Protein AF-A0A7C6M187-F1 (afdb_monomer_lite)

Secondary structure (DSSP, 8-state):
-------------------------EEEEEEE-TTS-EEEEEEEEE--TT--HHHHHHH-TTT--EEEEETTEEEEEEETTEE--GGGTEEEEEEETTEE-SS-GGG----TT-EEEEEEEE--EEEEEEEE-TT--EEEEEEEEE-TTTS-HHHHHHH-TTT--EEEEETTEEEEEEETTEE--GGGTEEEEEEETTEEPSS-GGG----TT-EEEEEEEEPPEEEEEEEE-TT--EEEEEEEEE-TTT--HHHHHHH-TTT--EEEEETTEEEEEEETTEEP-GGGT-EEEEEETTEEPSS-GGG----TT-EEEEEEE-

Sequence (322 aa):
MKKRLMFVLFLLLSLVTFGCSCSTSKFSVEVLKLDGTALVEEKELKLEKDLDLVELLKNDEDIKLGGSDGEYGFYITKAGGYEANAAENEFWQLSVNGKQSDVGISALEVKAKDKITLQVIQWYDNLHVVIKDLAGTKLLDKTIEYLGYKETILDALLNDNEVGLEGSQSEYGYFITGVKGITADAAKNEYWQILVNGEAATTGISSLELAYGDVLSLELSQWQDSFGVVVKDLEGNELLNKTVNYYAYKESVLDALLADSEVELAGSESEYGYYITGVKGIEANGAQNEYWQILVDGEPASVGISQIELTYGQVLTLELVQ

pLDDT: mean 90.22, std 15.33, range [30.7, 98.75]

Structure (mmCIF, N/CA/C/O backbone):
data_AF-A0A7C6M187-F1
#
_entry.id   AF-A0A7C6M187-F1
#
loop_
_atom_site.group_PDB
_atom_site.id
_atom_site.type_symbol
_atom_site.label_atom_id
_atom_site.label_alt_id
_atom_site.label_comp_id
_atom_site.label_asym_id
_atom_site.label_entity_id
_atom_site.label_seq_id
_atom_site.pdbx_PDB_ins_code
_atom_site.Cartn_x
_atom_site.Cartn_y
_atom_site.Cartn_z
_atom_site.occupancy
_atom_site.B_iso_or_equiv
_atom_site.auth_seq_id
_atom_site.auth_comp_id
_atom_site.auth_asym_id
_atom_site.auth_atom_id
_atom_site.pdbx_PDB_model_num
ATOM 1 N N . MET A 1 1 ? 18.791 -14.806 90.023 1.00 39.97 1 MET A N 1
ATOM 2 C CA . MET A 1 1 ? 17.531 -14.329 89.405 1.00 39.97 1 MET A CA 1
ATOM 3 C C . MET A 1 1 ? 16.561 -15.503 89.313 1.00 39.97 1 MET A C 1
ATOM 5 O O . MET A 1 1 ? 17.007 -16.640 89.244 1.00 39.97 1 MET A O 1
ATOM 9 N N . LYS A 1 2 ? 15.275 -15.224 89.535 1.00 32.12 2 LYS A N 1
ATOM 10 C CA . LYS A 1 2 ? 14.282 -16.103 90.174 1.00 32.12 2 LYS A CA 1
ATOM 11 C C . LYS A 1 2 ? 13.824 -17.305 89.332 1.00 32.12 2 LYS A C 1
ATOM 13 O O . LYS A 1 2 ? 13.687 -17.225 88.120 1.00 32.12 2 LYS A O 1
ATOM 18 N N . LYS A 1 3 ? 13.528 -18.387 90.058 1.00 32.53 3 LYS A N 1
ATOM 19 C CA . LYS A 1 3 ? 12.822 -19.611 89.655 1.00 32.53 3 LYS A CA 1
ATOM 20 C C . LYS A 1 3 ? 11.297 -19.446 89.820 1.00 32.53 3 LYS A C 1
ATOM 22 O O . LYS A 1 3 ? 10.879 -18.874 90.819 1.00 32.53 3 LYS A O 1
ATOM 27 N N . ARG A 1 4 ? 10.564 -20.138 88.928 1.00 35.53 4 ARG A N 1
ATOM 28 C CA . ARG A 1 4 ? 9.222 -20.772 89.052 1.00 35.53 4 ARG A CA 1
ATOM 29 C C . ARG A 1 4 ? 7.968 -19.895 89.210 1.00 35.53 4 ARG A C 1
ATOM 31 O O . ARG A 1 4 ? 7.862 -19.179 90.191 1.00 35.53 4 ARG A O 1
ATOM 38 N N . LEU A 1 5 ? 6.988 -20.129 88.322 1.00 30.70 5 LEU A N 1
ATOM 39 C CA . LEU A 1 5 ? 5.543 -20.404 88.558 1.00 30.70 5 LEU A CA 1
ATOM 40 C C . LEU A 1 5 ? 4.848 -20.357 87.177 1.00 30.70 5 LEU A C 1
ATOM 42 O O . LEU A 1 5 ? 4.940 -19.345 86.502 1.00 30.70 5 LEU A O 1
ATOM 46 N N . MET A 1 6 ? 4.368 -21.451 86.577 1.00 35.34 6 MET A N 1
ATOM 47 C CA . MET A 1 6 ? 3.067 -22.102 86.810 1.00 35.34 6 MET A CA 1
ATOM 48 C C . MET A 1 6 ? 1.903 -21.111 87.000 1.00 35.34 6 MET A C 1
ATOM 50 O O . MET A 1 6 ? 1.716 -20.601 88.098 1.00 35.34 6 MET A O 1
ATOM 54 N N . PHE A 1 7 ? 1.109 -20.903 85.945 1.00 32.56 7 PHE A N 1
ATOM 55 C CA . PHE A 1 7 ? -0.260 -20.367 85.982 1.00 32.56 7 PHE A CA 1
ATOM 56 C C . PHE A 1 7 ? -0.996 -20.968 84.771 1.00 32.56 7 PHE A C 1
ATOM 58 O O . PHE A 1 7 ? -0.602 -20.738 83.635 1.00 32.56 7 PHE A O 1
ATOM 65 N N . VAL A 1 8 ? -1.766 -22.041 84.959 1.00 34.25 8 VAL A N 1
ATOM 66 C CA . VAL A 1 8 ? -3.192 -22.051 85.336 1.00 34.25 8 VAL A CA 1
ATOM 67 C C . VAL A 1 8 ? -4.064 -21.391 84.267 1.00 34.25 8 VAL A C 1
ATOM 69 O O . VAL A 1 8 ? -4.208 -20.176 84.187 1.00 34.25 8 VAL A O 1
ATOM 72 N N . LEU A 1 9 ? -4.641 -22.290 83.473 1.00 36.75 9 LEU A N 1
ATOM 73 C CA . LEU A 1 9 ? -5.873 -22.188 82.711 1.00 36.75 9 LEU A CA 1
ATOM 74 C C . LEU A 1 9 ? -6.927 -21.332 83.440 1.00 36.75 9 LEU A C 1
ATOM 76 O O . LEU A 1 9 ? -7.411 -21.724 84.500 1.00 36.75 9 LEU A O 1
ATOM 80 N N . PHE A 1 10 ? -7.332 -20.214 82.837 1.00 37.59 10 PHE A N 1
ATOM 81 C CA . PHE A 1 10 ? -8.654 -19.638 83.068 1.00 37.59 10 PHE A CA 1
ATOM 82 C C . PHE A 1 10 ? -9.374 -19.558 81.727 1.00 37.59 10 PHE A C 1
ATOM 84 O O . PHE A 1 10 ? -9.132 -18.688 80.894 1.00 37.59 10 PHE A O 1
ATOM 91 N N . LEU A 1 11 ? -10.224 -20.561 81.537 1.00 34.78 11 LEU A N 1
ATOM 92 C CA . LEU A 1 11 ? -11.261 -20.638 80.529 1.00 34.78 11 LEU A CA 1
ATOM 93 C C . LEU A 1 11 ? -12.209 -19.445 80.744 1.00 34.78 11 LEU A C 1
ATOM 95 O O . LEU A 1 11 ? -13.091 -19.490 81.599 1.00 34.78 11 LEU A O 1
ATOM 99 N N . LEU A 1 12 ? -12.003 -18.358 80.004 1.00 37.34 12 LEU A N 1
ATOM 100 C CA . LEU A 1 12 ? -13.003 -17.305 79.874 1.00 37.34 12 LEU A CA 1
ATOM 101 C C . LEU A 1 12 ? -14.020 -17.808 78.852 1.00 37.34 12 LEU A C 1
ATOM 103 O O . LEU A 1 12 ? -13.806 -17.768 77.644 1.00 37.34 12 LEU A O 1
ATOM 107 N N . LEU A 1 13 ? -15.097 -18.373 79.392 1.00 39.91 13 LEU A N 1
ATOM 108 C CA . LEU A 1 13 ? -16.315 -18.762 78.700 1.00 39.91 13 LEU A CA 1
ATOM 109 C C . LEU A 1 13 ? -16.967 -17.494 78.126 1.00 39.91 13 LEU A C 1
ATOM 111 O O . LEU A 1 13 ? -17.920 -16.961 78.690 1.00 39.91 13 LEU A O 1
ATOM 115 N N . SER A 1 14 ? -16.429 -16.966 77.027 1.00 40.75 14 SER A N 1
ATOM 116 C CA . SER A 1 14 ? -17.185 -16.043 76.189 1.00 40.75 14 SER A CA 1
ATOM 117 C C . SER A 1 14 ? -18.253 -16.881 75.511 1.00 40.75 14 SER A C 1
ATOM 119 O O . SER A 1 14 ? -17.929 -17.750 74.699 1.00 40.75 14 SER A O 1
ATOM 121 N N . LEU A 1 15 ? -19.504 -16.665 75.919 1.00 39.41 15 LEU A N 1
ATOM 122 C CA . LEU A 1 15 ? -20.686 -17.183 75.250 1.00 39.41 15 LEU A CA 1
ATOM 123 C C . LEU A 1 15 ? -20.452 -17.158 73.739 1.00 39.41 15 LEU A C 1
ATOM 125 O O . LEU A 1 15 ? -20.349 -16.092 73.134 1.00 39.41 15 LEU A O 1
ATOM 129 N N . VAL A 1 16 ? -20.375 -18.348 73.151 1.00 39.38 16 VAL A N 1
ATOM 130 C CA . VAL A 1 16 ? -20.583 -18.536 71.725 1.00 39.38 16 VAL A CA 1
ATOM 131 C C . VAL A 1 16 ? -22.045 -18.186 71.496 1.00 39.38 16 VAL A C 1
ATOM 133 O O . VAL A 1 16 ? -22.930 -19.036 71.570 1.00 39.38 16 VAL A O 1
ATOM 136 N N . THR A 1 17 ? -22.326 -16.907 71.264 1.00 40.16 17 THR A N 1
ATOM 137 C CA . THR A 1 17 ? -23.467 -16.580 70.433 1.00 40.16 17 THR A CA 1
ATOM 138 C C . THR A 1 17 ? -23.086 -17.108 69.058 1.00 40.16 17 THR A C 1
ATOM 140 O O . THR A 1 17 ? -22.280 -16.526 68.337 1.00 40.16 17 THR A O 1
ATOM 143 N N . PHE A 1 18 ? -23.639 -18.269 68.708 1.00 41.19 18 PHE A N 1
ATOM 144 C CA . PHE A 1 18 ? -23.854 -18.657 67.320 1.00 41.19 18 PHE A CA 1
ATOM 145 C C . PHE A 1 18 ? -24.800 -17.615 66.700 1.00 41.19 18 PHE A C 1
ATOM 147 O O . PHE A 1 18 ? -25.956 -17.887 66.395 1.00 41.19 18 PHE A O 1
ATOM 154 N N . GLY A 1 19 ? -24.330 -16.377 66.553 1.00 38.88 19 GLY A N 1
ATOM 155 C CA . GLY A 1 19 ? -24.789 -15.542 65.471 1.00 38.88 19 GLY A CA 1
ATOM 156 C C . GLY A 1 19 ? -24.245 -16.225 64.236 1.00 38.88 19 GLY A C 1
ATOM 157 O O . GLY A 1 19 ? -23.028 -16.325 64.083 1.00 38.88 19 GLY A O 1
ATOM 158 N N . CYS A 1 20 ? -25.127 -16.756 63.391 1.00 39.19 20 CYS A N 1
ATOM 159 C CA . CYS A 1 20 ? -24.772 -16.970 62.000 1.00 39.19 20 CYS A CA 1
ATOM 160 C C . CYS A 1 20 ? -24.196 -15.643 61.506 1.00 39.19 20 CYS A C 1
ATOM 162 O O . CYS A 1 20 ? -24.935 -14.719 61.177 1.00 39.19 20 CYS A O 1
ATOM 164 N N . SER A 1 21 ? -22.870 -15.536 61.485 1.00 39.41 21 SER A N 1
ATOM 165 C CA . SER A 1 21 ? -22.185 -14.663 60.555 1.00 39.41 21 SER A CA 1
ATOM 166 C C . SER A 1 21 ? -22.491 -15.268 59.193 1.00 39.41 21 SER A C 1
ATOM 168 O O . SER A 1 21 ? -21.724 -16.063 58.653 1.00 39.41 21 SER A O 1
ATOM 170 N N . CYS A 1 22 ? -23.685 -14.975 58.677 1.00 44.72 22 CYS A N 1
ATOM 171 C CA . CYS A 1 22 ? -23.895 -14.951 57.247 1.00 44.72 22 CYS A CA 1
ATOM 172 C C . CYS A 1 22 ? -22.896 -13.909 56.759 1.00 44.72 22 CYS A C 1
ATOM 174 O O . CYS A 1 22 ? -23.189 -12.715 56.766 1.00 44.72 22 CYS A O 1
ATOM 176 N N . SER A 1 23 ? -21.683 -14.342 56.413 1.00 56.88 23 SER A N 1
ATOM 177 C CA . SER A 1 23 ? -20.832 -13.545 55.553 1.00 56.88 23 SER A CA 1
ATOM 178 C C . SER A 1 23 ? -21.658 -13.342 54.291 1.00 56.88 23 SER A C 1
ATOM 180 O O . SER A 1 23 ? -21.834 -14.278 53.510 1.00 56.88 23 SER A O 1
ATOM 182 N N . THR A 1 24 ? -22.272 -12.172 54.149 1.00 66.00 24 THR A N 1
ATOM 183 C CA . THR A 1 24 ? -22.946 -11.803 52.911 1.00 66.00 24 THR A CA 1
ATOM 184 C C . THR A 1 24 ? -21.876 -11.861 51.840 1.00 66.00 24 THR A C 1
ATOM 186 O O . THR A 1 24 ? -20.906 -11.103 51.919 1.00 66.00 24 THR A O 1
ATOM 189 N N . SER A 1 25 ? -21.997 -12.810 50.913 1.00 91.38 25 SER A N 1
ATOM 190 C CA . SER A 1 25 ? -21.127 -12.872 49.747 1.00 91.38 25 SER A CA 1
ATOM 191 C C . SER A 1 25 ? -21.139 -11.510 49.060 1.00 91.38 25 SER A C 1
ATOM 193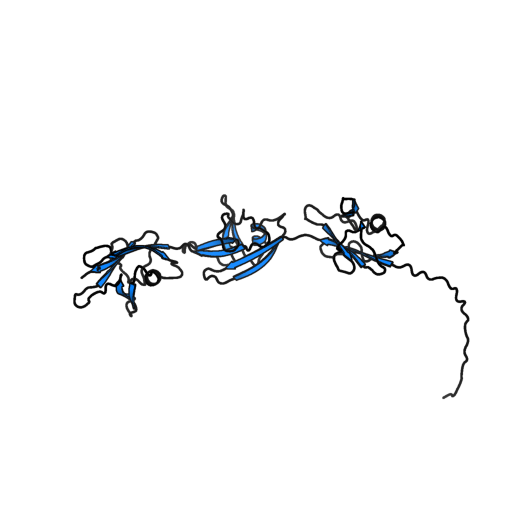 O O . SER A 1 25 ? -22.165 -10.831 49.029 1.00 91.38 25 SER A O 1
ATOM 195 N N . LYS A 1 26 ? -19.989 -11.088 48.551 1.00 96.50 26 LYS A N 1
ATOM 196 C CA . LYS A 1 26 ? -19.818 -9.809 47.866 1.00 96.50 26 LYS A CA 1
ATOM 197 C C . LYS A 1 26 ? -19.145 -10.032 46.526 1.00 96.50 26 LYS A C 1
ATOM 199 O O . LYS A 1 26 ? -18.488 -11.057 46.348 1.00 96.50 26 LYS A O 1
ATOM 204 N N . PHE A 1 27 ? -19.281 -9.063 45.643 1.00 98.12 27 PHE A N 1
ATOM 205 C CA . PHE A 1 27 ? -18.516 -8.905 44.408 1.00 98.12 27 PHE A CA 1
ATOM 206 C C . PHE A 1 27 ? -18.095 -7.432 44.307 1.00 98.12 27 PHE A C 1
ATOM 208 O O . PHE A 1 27 ? -18.568 -6.615 45.104 1.00 98.12 27 PHE A O 1
ATOM 215 N N . SER A 1 28 ? -17.206 -7.080 43.386 1.00 98.50 28 SER A N 1
ATOM 216 C CA . SER A 1 28 ? -16.817 -5.687 43.164 1.00 98.50 28 SER A CA 1
ATOM 217 C C . SER A 1 28 ? -17.114 -5.234 41.744 1.00 98.50 28 SER A C 1
ATOM 219 O O . SER A 1 28 ? -17.160 -6.042 40.816 1.00 98.50 28 SER A O 1
ATOM 221 N N . VAL A 1 29 ? -17.356 -3.934 41.591 1.00 98.75 29 VAL A N 1
ATOM 222 C CA . VAL A 1 29 ? -17.556 -3.283 40.296 1.00 98.75 29 VAL A CA 1
ATOM 223 C C . VAL A 1 29 ? -16.671 -2.052 40.216 1.00 98.75 29 VAL A C 1
ATOM 225 O O . VAL A 1 29 ? -16.622 -1.270 41.162 1.00 98.75 29 VAL A O 1
ATOM 228 N N . GLU A 1 30 ? -16.003 -1.861 39.088 1.00 98.69 30 GLU A N 1
ATOM 229 C CA . GLU A 1 30 ? -15.329 -0.609 38.743 1.00 98.69 30 GLU A CA 1
ATOM 230 C C . GLU A 1 30 ? -15.808 -0.116 37.374 1.00 98.69 30 GLU A C 1
ATOM 232 O O . GLU A 1 30 ? -16.246 -0.901 36.524 1.00 98.69 30 GLU A O 1
ATOM 237 N N . VAL A 1 31 ? -15.720 1.196 37.167 1.00 98.75 31 VAL A N 1
ATOM 238 C CA . VAL A 1 31 ? -16.085 1.840 35.902 1.00 98.75 31 VAL A CA 1
ATOM 239 C C . VAL A 1 31 ? -14.905 2.671 35.427 1.00 98.75 31 VAL A C 1
ATOM 241 O O . VAL A 1 31 ? -14.456 3.557 36.152 1.00 98.75 31 VAL A O 1
ATOM 244 N N . LEU A 1 32 ? -14.421 2.409 34.217 1.00 98.38 32 LEU A N 1
ATOM 245 C CA . LEU A 1 32 ? -13.210 3.007 33.661 1.00 98.38 32 LEU A CA 1
ATOM 246 C C . LEU A 1 32 ? -13.507 3.768 32.361 1.00 98.38 32 LEU A C 1
ATOM 248 O O . LEU A 1 32 ? -14.354 3.370 31.558 1.00 98.38 32 LEU A O 1
ATOM 252 N N . LYS A 1 33 ? -12.773 4.859 32.138 1.00 96.62 33 LYS A N 1
ATOM 253 C CA . LYS A 1 33 ? -12.693 5.539 30.839 1.00 96.62 33 LYS A CA 1
ATOM 254 C C . LYS A 1 33 ? -11.848 4.739 29.843 1.00 96.62 33 LYS A C 1
ATOM 256 O O . LYS A 1 33 ? -11.190 3.765 30.204 1.00 96.62 33 LYS A O 1
ATOM 261 N N . LEU A 1 34 ? -11.811 5.233 28.606 1.00 92.62 34 LEU A N 1
ATOM 262 C CA . LEU A 1 34 ? -10.976 4.714 27.524 1.00 92.62 34 LEU A CA 1
ATOM 263 C C . LEU A 1 34 ? -9.496 4.595 27.908 1.00 92.62 34 LEU A C 1
ATOM 265 O O . LEU A 1 34 ? -8.878 3.565 27.667 1.00 92.62 34 LEU A O 1
ATOM 269 N N . ASP A 1 35 ? -8.951 5.608 28.582 1.00 90.75 35 ASP A N 1
ATOM 270 C CA . ASP A 1 35 ? -7.557 5.645 29.044 1.00 90.75 35 ASP A CA 1
ATOM 271 C C . ASP A 1 35 ? -7.289 4.825 30.325 1.00 90.75 35 ASP A C 1
ATOM 273 O O . ASP A 1 35 ? -6.179 4.845 30.855 1.00 90.75 35 ASP A O 1
ATOM 277 N N . GLY A 1 36 ? -8.298 4.116 30.843 1.00 93.25 36 GLY A N 1
ATOM 278 C CA . GLY A 1 36 ? -8.217 3.333 32.077 1.00 93.25 36 GLY A CA 1
ATOM 279 C C . GLY A 1 36 ? -8.402 4.146 33.361 1.00 93.25 36 GLY A C 1
ATOM 280 O O . GLY A 1 36 ? -8.369 3.573 34.450 1.00 93.25 36 GLY A O 1
ATOM 281 N N . THR A 1 37 ? -8.630 5.460 33.277 1.00 96.31 37 THR A N 1
ATOM 282 C CA . THR A 1 37 ? -8.932 6.284 34.455 1.00 96.31 37 THR A CA 1
ATOM 283 C C . THR A 1 37 ? -10.264 5.861 35.074 1.00 96.31 37 THR A C 1
ATOM 285 O O . THR A 1 37 ? -11.276 5.775 34.374 1.00 96.31 37 THR A O 1
ATOM 288 N N . ALA A 1 38 ? -10.298 5.658 36.393 1.00 97.75 38 ALA A N 1
ATOM 289 C CA . ALA A 1 38 ? -11.523 5.308 37.102 1.00 97.75 38 ALA A CA 1
ATOM 290 C C . ALA A 1 38 ? -12.534 6.471 37.114 1.00 97.75 38 ALA A C 1
ATOM 292 O O . ALA A 1 38 ? -12.238 7.590 37.534 1.00 97.75 38 ALA A O 1
ATOM 293 N N . LEU A 1 39 ? -13.753 6.186 36.656 1.00 97.69 39 LEU A N 1
ATOM 294 C CA . LEU A 1 39 ? -14.959 6.987 36.889 1.00 97.69 39 LEU A CA 1
ATOM 295 C C . LEU A 1 39 ? -15.616 6.599 38.214 1.00 97.69 39 LEU A C 1
ATOM 297 O O . LEU A 1 39 ? -16.129 7.452 38.933 1.00 97.69 39 LEU A O 1
ATOM 301 N N . VAL A 1 40 ? -15.578 5.302 38.521 1.00 98.38 40 VAL A N 1
ATOM 302 C CA . VAL A 1 40 ? -15.968 4.725 39.805 1.00 98.38 40 VAL A CA 1
ATOM 303 C C . VAL A 1 40 ? -14.853 3.769 40.203 1.00 98.38 40 VAL A C 1
ATOM 305 O O . VAL A 1 40 ? -14.618 2.776 39.513 1.00 98.38 40 VAL A O 1
ATOM 308 N N . GLU A 1 41 ? -14.154 4.104 41.287 1.00 97.88 41 GLU A N 1
ATOM 309 C CA . GLU A 1 41 ? -13.172 3.220 41.923 1.00 97.88 41 GLU A CA 1
ATOM 310 C C . GLU A 1 41 ? -13.825 1.893 42.327 1.00 97.88 41 GLU A C 1
ATOM 312 O O . GLU A 1 41 ? -15.041 1.825 42.518 1.00 97.88 41 GLU A O 1
ATOM 317 N N . GLU A 1 42 ? -13.021 0.842 42.493 1.00 97.50 42 GLU A N 1
ATOM 318 C CA . GLU A 1 42 ? -13.526 -0.492 42.818 1.00 97.50 42 GLU A CA 1
ATOM 319 C C . GLU A 1 42 ? -14.450 -0.478 44.052 1.00 97.50 42 GLU A C 1
ATOM 321 O O . GLU A 1 42 ? -14.030 -0.246 45.191 1.00 97.50 42 GLU A O 1
ATOM 326 N N . LYS A 1 43 ? -15.735 -0.747 43.809 1.00 97.44 43 LYS A N 1
ATOM 327 C CA . LYS A 1 43 ? -16.813 -0.672 44.792 1.00 97.44 43 LYS A CA 1
ATOM 328 C C . LYS A 1 43 ? -17.338 -2.064 45.103 1.00 97.44 43 LYS A C 1
ATOM 330 O O . LYS A 1 43 ? -17.819 -2.767 44.219 1.00 97.44 43 LYS A O 1
ATOM 335 N N . GLU A 1 44 ? -17.283 -2.462 46.373 1.00 97.75 44 GLU A N 1
ATOM 336 C CA . GLU A 1 44 ? -17.879 -3.722 46.827 1.00 97.75 44 GLU A CA 1
ATOM 337 C C . GLU A 1 44 ? -19.408 -3.625 46.915 1.00 97.75 44 GLU A C 1
ATOM 339 O O . GLU A 1 44 ? -19.954 -2.780 47.630 1.00 97.75 44 GLU A O 1
ATOM 344 N N . LEU A 1 45 ? -20.096 -4.572 46.281 1.00 96.62 45 LEU A N 1
ATOM 345 C CA . LEU A 1 45 ? -21.546 -4.730 46.311 1.00 96.62 45 LEU A CA 1
ATOM 346 C C . LEU A 1 45 ? -21.931 -6.074 46.940 1.00 96.62 45 LEU A C 1
ATOM 348 O O . LEU A 1 45 ? -21.170 -7.047 46.940 1.00 96.62 45 LEU A O 1
ATOM 352 N N . LYS A 1 46 ? -23.130 -6.129 47.526 1.00 95.00 46 LYS A N 1
ATOM 353 C CA . LYS A 1 46 ? -23.660 -7.358 48.126 1.00 95.00 46 LYS A CA 1
ATOM 354 C C . LYS A 1 46 ? -24.172 -8.289 47.033 1.00 95.00 46 LYS A C 1
ATOM 356 O O . LYS A 1 46 ? -24.914 -7.863 46.157 1.00 95.00 46 LYS A O 1
ATOM 361 N N . LEU A 1 47 ? -23.821 -9.566 47.135 1.00 94.88 47 LEU A N 1
ATOM 362 C CA . LEU A 1 47 ? -24.383 -10.622 46.306 1.00 94.88 47 LEU A CA 1
ATOM 363 C C . LEU A 1 47 ? -25.628 -11.185 46.992 1.00 94.88 47 LEU A C 1
ATOM 365 O O . LEU A 1 47 ? -25.529 -11.879 48.010 1.00 94.88 47 LEU A O 1
ATOM 369 N N . GLU A 1 48 ? -26.791 -10.875 46.434 1.00 91.62 48 GLU A N 1
ATOM 370 C CA . GLU A 1 48 ? -28.075 -11.398 46.892 1.00 91.62 48 GLU A CA 1
ATOM 371 C C . GLU A 1 48 ? -28.498 -12.622 46.076 1.00 91.62 48 GLU A C 1
ATOM 373 O O . GLU A 1 48 ? -27.988 -12.887 44.985 1.00 91.62 48 GLU A O 1
ATOM 378 N N . LYS A 1 49 ? -29.415 -13.411 46.637 1.00 87.31 49 LYS A N 1
ATOM 379 C CA . LYS A 1 49 ? -30.039 -14.504 45.895 1.00 87.31 49 LYS A CA 1
ATOM 380 C C . LYS A 1 49 ? -30.965 -13.894 44.838 1.00 87.31 49 LYS A C 1
ATOM 382 O O . LYS A 1 49 ? -31.713 -12.985 45.173 1.00 87.31 49 LYS A O 1
ATOM 387 N N . ASP A 1 50 ? -30.929 -14.429 43.617 1.00 89.19 50 ASP A N 1
ATOM 388 C CA . ASP A 1 50 ? -31.750 -13.967 42.487 1.00 89.19 50 ASP A CA 1
ATOM 389 C C . ASP A 1 50 ? -31.449 -12.498 42.093 1.00 89.19 50 ASP A C 1
ATOM 391 O O . ASP A 1 50 ? -32.350 -11.730 41.772 1.00 89.19 50 ASP A O 1
ATOM 395 N N . LEU A 1 51 ? -30.164 -12.110 42.153 1.00 94.69 51 LEU A N 1
ATOM 396 C CA . LEU A 1 51 ? -29.666 -10.764 41.846 1.00 94.69 51 LEU A CA 1
ATOM 397 C C . LEU A 1 51 ? -30.059 -10.299 40.431 1.00 94.69 51 LEU A C 1
ATOM 399 O O . LEU A 1 51 ? -29.613 -10.882 39.444 1.00 94.69 51 LEU A O 1
ATOM 403 N N . ASP A 1 52 ? -30.771 -9.174 40.347 1.00 96.00 52 ASP A N 1
ATOM 404 C CA . ASP A 1 52 ? -30.859 -8.368 39.127 1.00 96.00 52 ASP A CA 1
ATOM 405 C C . ASP A 1 52 ? -29.700 -7.362 39.106 1.00 96.00 52 ASP A C 1
ATOM 407 O O . ASP A 1 52 ? -29.734 -6.305 39.746 1.00 96.00 52 ASP A O 1
ATOM 411 N N . LEU A 1 53 ? -28.627 -7.722 38.397 1.00 97.62 53 LEU A N 1
ATOM 412 C CA . LEU A 1 53 ? -27.432 -6.889 38.315 1.00 97.62 53 LEU A CA 1
ATOM 413 C C . LEU A 1 53 ? -27.724 -5.546 37.632 1.00 97.62 53 LEU A C 1
ATOM 415 O O . LEU A 1 53 ? -27.190 -4.520 38.045 1.00 97.62 53 LEU A O 1
ATOM 419 N N . VAL A 1 54 ? -28.567 -5.527 36.600 1.00 97.94 54 VAL A N 1
ATOM 420 C CA . VAL A 1 54 ? -28.848 -4.303 35.842 1.00 97.94 54 VAL A CA 1
ATOM 421 C C . VAL A 1 54 ? -29.630 -3.322 36.702 1.00 97.94 54 VAL A C 1
ATOM 423 O O . VAL A 1 54 ? -29.271 -2.145 36.756 1.00 97.94 54 VAL A O 1
ATOM 426 N N . GLU A 1 55 ? -30.667 -3.786 37.398 1.00 97.81 55 GLU A N 1
ATOM 427 C CA . GLU A 1 55 ? -31.438 -2.948 38.317 1.00 97.81 55 GLU A CA 1
ATOM 428 C C . GLU A 1 55 ? -30.574 -2.442 39.479 1.00 97.81 55 GLU A C 1
ATOM 430 O O . GLU A 1 55 ? -30.630 -1.254 39.814 1.00 97.81 55 GLU A O 1
ATOM 435 N N . LEU A 1 56 ? -29.717 -3.299 40.047 1.00 98.00 56 LEU A N 1
ATOM 436 C CA . LEU A 1 56 ? -28.781 -2.898 41.098 1.00 98.00 56 LEU A CA 1
ATOM 437 C C . LEU A 1 56 ? -27.863 -1.760 40.628 1.00 98.00 56 LEU A C 1
ATOM 439 O O . LEU A 1 56 ? -27.746 -0.744 41.310 1.00 98.00 56 LEU A O 1
ATOM 443 N N . LEU A 1 57 ? -27.231 -1.903 39.459 1.00 98.31 57 LEU A N 1
ATOM 444 C CA . LEU A 1 57 ? -26.273 -0.917 38.947 1.00 98.31 57 LEU A CA 1
ATOM 445 C C . LEU A 1 57 ? -26.939 0.358 38.410 1.00 98.31 57 LEU A C 1
ATOM 447 O O . LEU A 1 57 ? -26.327 1.426 38.463 1.00 98.31 57 LEU A O 1
ATOM 451 N N . LYS A 1 58 ? -28.187 0.282 37.927 1.00 98.25 58 LYS A N 1
ATOM 452 C CA . LYS A 1 58 ? -29.006 1.464 37.588 1.00 98.25 58 LYS A CA 1
ATOM 453 C C . LYS A 1 58 ? -29.259 2.336 38.819 1.00 98.25 58 LYS A C 1
ATOM 455 O O . LYS A 1 58 ? -29.210 3.561 38.723 1.00 98.25 58 LYS A O 1
ATOM 460 N N . ASN A 1 59 ? -29.531 1.698 39.958 1.00 97.75 59 ASN A N 1
ATOM 461 C CA . ASN A 1 59 ? -29.906 2.365 41.204 1.00 97.75 59 ASN A CA 1
ATOM 462 C C . ASN A 1 59 ? -28.711 2.737 42.098 1.00 97.75 59 ASN A C 1
ATOM 464 O O . ASN A 1 59 ? -28.884 3.495 43.053 1.00 97.75 59 ASN A O 1
ATOM 468 N N . ASP A 1 60 ? -27.512 2.227 41.813 1.00 98.12 60 ASP A N 1
ATOM 469 C CA . ASP A 1 60 ? -26.305 2.584 42.553 1.00 98.12 60 ASP A CA 1
ATOM 470 C C . ASP A 1 60 ? -25.931 4.065 42.346 1.00 98.12 60 ASP A C 1
ATOM 472 O O . ASP A 1 60 ? -25.877 4.560 41.217 1.00 98.12 60 ASP A O 1
ATOM 476 N N . GLU A 1 61 ? -25.662 4.783 43.443 1.00 96.44 61 GLU A N 1
ATOM 477 C CA . GLU A 1 61 ? -25.462 6.240 43.428 1.00 96.44 61 GLU A CA 1
ATOM 478 C C . GLU A 1 61 ? -24.240 6.701 42.620 1.00 96.44 61 GLU A C 1
ATOM 480 O O . GLU A 1 61 ? -24.270 7.811 42.071 1.00 96.44 61 GLU A O 1
ATOM 485 N N . ASP A 1 62 ? -23.204 5.865 42.522 1.00 97.19 62 ASP A N 1
ATOM 486 C CA . ASP A 1 62 ? -21.957 6.188 41.824 1.00 97.19 62 ASP A CA 1
ATOM 487 C C . ASP A 1 62 ? -21.977 5.635 40.396 1.00 97.19 62 ASP A C 1
ATOM 489 O O . ASP A 1 62 ? -21.630 6.338 39.447 1.00 97.19 62 ASP A O 1
ATOM 493 N N . ILE A 1 63 ? -22.432 4.388 40.227 1.00 98.19 63 ILE A N 1
ATOM 494 C CA . ILE A 1 63 ? -22.394 3.692 38.935 1.00 98.19 63 ILE A CA 1
ATOM 495 C C . ILE A 1 63 ? -23.473 4.219 37.990 1.00 98.19 63 ILE A C 1
ATOM 497 O O . ILE A 1 63 ? -23.162 4.456 36.823 1.00 98.19 63 ILE A O 1
ATOM 501 N N . LYS A 1 64 ? -24.709 4.441 38.467 1.00 97.19 64 LYS A N 1
ATOM 502 C CA . LYS A 1 64 ? -25.831 4.997 37.682 1.00 97.19 64 LYS A CA 1
ATOM 503 C C . LYS A 1 64 ? -25.878 4.473 36.242 1.00 97.19 64 LYS A C 1
ATOM 505 O O . LYS A 1 64 ? -25.792 5.248 35.282 1.00 97.19 64 LYS A O 1
ATOM 510 N N . LEU A 1 65 ? -25.956 3.152 36.102 1.00 98.12 65 LEU A N 1
ATOM 511 C CA . LEU A 1 65 ? -25.948 2.489 34.802 1.00 98.12 65 LEU A CA 1
ATOM 512 C C . LEU A 1 65 ? -27.101 3.012 33.928 1.00 98.12 65 LEU A C 1
ATOM 514 O O . LEU A 1 65 ? -28.252 3.060 34.359 1.00 98.12 65 LEU A O 1
ATOM 518 N N . GLY A 1 66 ? -26.797 3.400 32.696 1.00 98.06 66 GLY A N 1
ATOM 519 C CA . GLY A 1 66 ? -27.749 3.877 31.698 1.00 98.06 66 GLY A CA 1
ATOM 520 C C . GLY A 1 66 ? -27.628 3.089 30.399 1.00 98.06 66 GLY A C 1
ATOM 521 O O . GLY A 1 66 ? -26.577 2.528 30.088 1.00 98.06 66 GLY A O 1
ATOM 522 N N . GLY A 1 67 ? -28.731 3.014 29.661 1.00 96.75 67 GLY A N 1
ATOM 523 C CA . GLY A 1 67 ? -28.853 2.142 28.501 1.00 96.75 67 GLY A CA 1
ATOM 524 C C . GLY A 1 67 ? -30.302 1.789 28.196 1.00 96.75 67 GLY A C 1
ATOM 525 O O . GLY A 1 67 ? -31.228 2.359 28.781 1.00 96.75 67 GLY A O 1
ATOM 526 N N . SER A 1 68 ? -30.495 0.827 27.303 1.00 96.31 68 SER A N 1
ATOM 527 C CA . SER A 1 68 ? -31.819 0.377 26.869 1.00 96.31 68 SER A CA 1
ATOM 528 C C . SER A 1 68 ? -31.860 -1.130 26.661 1.00 96.31 68 SER A C 1
ATOM 530 O O . SER A 1 68 ? -30.876 -1.728 26.229 1.00 96.31 68 SER A O 1
ATOM 532 N N . ASP A 1 69 ? -33.016 -1.732 26.925 1.00 95.81 69 ASP A N 1
ATOM 533 C CA . ASP A 1 69 ? -33.273 -3.137 26.612 1.00 95.81 69 ASP A CA 1
ATOM 534 C C . ASP A 1 69 ? -33.453 -3.338 25.100 1.00 95.81 69 ASP A C 1
ATOM 536 O O . ASP A 1 69 ? -34.106 -2.537 24.425 1.00 95.81 69 ASP A O 1
ATOM 540 N N . GLY A 1 70 ? -32.881 -4.419 24.573 1.00 91.69 70 GLY A N 1
ATOM 541 C CA . GLY A 1 70 ? -33.031 -4.863 23.189 1.00 91.69 70 GLY A CA 1
ATOM 542 C C . GLY A 1 70 ? -33.191 -6.381 23.090 1.00 91.69 70 GLY A C 1
ATOM 543 O O . GLY A 1 70 ? -33.286 -7.078 24.098 1.00 91.69 70 GLY A O 1
ATOM 544 N N . GLU A 1 71 ? -33.194 -6.910 21.863 1.00 92.19 71 GLU A N 1
ATOM 545 C CA . GLU A 1 71 ? -33.367 -8.351 21.594 1.00 92.19 71 GLU A CA 1
ATOM 546 C C . GLU A 1 71 ? -32.294 -9.227 22.269 1.00 92.19 71 GLU A C 1
ATOM 548 O O . GLU A 1 71 ? -32.561 -10.368 22.638 1.00 92.19 71 GLU A O 1
ATOM 553 N N . TYR A 1 72 ? -31.104 -8.666 22.503 1.00 89.38 72 TYR A N 1
ATOM 554 C CA . TYR A 1 72 ? -29.960 -9.349 23.114 1.00 89.38 72 TYR A CA 1
ATOM 555 C C . TYR A 1 72 ? -29.736 -8.988 24.596 1.00 89.38 72 TYR A C 1
ATOM 557 O O . TYR A 1 72 ? -28.688 -9.307 25.158 1.00 89.38 72 TYR A O 1
ATOM 565 N N . GLY A 1 73 ? -30.705 -8.329 25.243 1.00 94.12 73 GLY A N 1
ATOM 566 C CA . GLY A 1 73 ? -30.608 -7.852 26.628 1.00 94.12 73 GLY A CA 1
ATOM 567 C C . GLY A 1 73 ? -30.300 -6.356 26.738 1.00 94.12 73 GLY A C 1
ATOM 568 O O . GLY A 1 73 ? -30.495 -5.596 25.789 1.00 94.12 73 GLY A O 1
ATOM 569 N N . PHE A 1 74 ? -29.856 -5.915 27.917 1.00 97.69 74 PHE A N 1
ATOM 570 C CA . PHE A 1 74 ? -29.587 -4.507 28.210 1.00 97.69 74 PHE A CA 1
ATOM 571 C C . PHE A 1 74 ? -28.274 -4.041 27.570 1.00 97.69 74 PHE A C 1
ATOM 573 O O . PHE A 1 74 ? -27.192 -4.521 27.920 1.00 97.69 74 PHE A O 1
ATOM 580 N N . TYR A 1 75 ? -28.368 -3.074 26.659 1.00 96.62 75 TYR A N 1
ATOM 581 C CA . TYR A 1 75 ? -27.226 -2.413 26.032 1.00 96.62 75 TYR A CA 1
ATOM 582 C C . TYR A 1 75 ? -26.811 -1.186 26.848 1.00 96.62 75 TYR A C 1
ATOM 584 O O . TYR A 1 75 ? -27.609 -0.266 27.038 1.00 96.62 75 TYR A O 1
ATOM 592 N N . ILE A 1 76 ? -25.568 -1.172 27.333 1.00 97.94 76 ILE A N 1
ATOM 593 C CA . ILE A 1 76 ? -25.034 -0.104 28.184 1.00 97.94 76 ILE A CA 1
ATOM 594 C C . ILE A 1 76 ? -24.612 1.080 27.309 1.00 97.94 76 ILE A C 1
ATOM 596 O O . ILE A 1 76 ? -23.760 0.938 26.436 1.00 97.94 76 ILE A O 1
ATOM 600 N N . THR A 1 77 ? -25.153 2.265 27.584 1.00 97.38 77 THR A N 1
ATOM 601 C CA . THR A 1 77 ? -24.724 3.526 26.949 1.00 97.38 77 THR A CA 1
ATOM 602 C C . THR A 1 77 ? -24.017 4.457 27.926 1.00 97.38 77 THR A C 1
ATOM 604 O O . THR A 1 77 ? -23.260 5.336 27.512 1.00 97.38 77 THR A O 1
ATOM 607 N N . LYS A 1 78 ? -24.217 4.264 29.234 1.00 98.12 78 LYS A N 1
ATOM 608 C CA . LYS A 1 78 ? -23.714 5.163 30.272 1.00 98.12 78 LYS A CA 1
ATOM 609 C C . LYS A 1 78 ? -23.373 4.420 31.560 1.00 98.12 78 LYS A C 1
ATOM 611 O O . LYS A 1 78 ? -24.125 3.552 31.988 1.00 98.12 78 LYS A O 1
ATOM 616 N N . ALA A 1 79 ? -22.281 4.807 32.206 1.00 98.25 79 ALA A N 1
ATOM 617 C CA . ALA A 1 79 ? -21.907 4.363 33.548 1.00 98.25 79 ALA A CA 1
ATOM 618 C C . ALA A 1 79 ? -20.964 5.392 34.189 1.00 98.25 79 ALA A C 1
ATOM 620 O O . ALA A 1 79 ? -20.251 6.114 33.492 1.00 98.25 79 ALA A O 1
ATOM 621 N N . GLY A 1 80 ? -20.972 5.508 35.517 1.00 97.50 80 GLY A N 1
ATOM 622 C CA . GLY A 1 80 ? -20.084 6.413 36.258 1.00 97.50 80 GLY A CA 1
ATOM 623 C C . GLY A 1 80 ? -20.225 7.885 35.856 1.00 97.50 80 GLY A C 1
ATOM 624 O O . GLY A 1 80 ? -19.257 8.639 35.881 1.00 97.50 80 GLY A O 1
ATOM 625 N N . GLY A 1 81 ? -21.411 8.291 35.389 1.00 96.62 81 GLY A N 1
ATOM 626 C CA . GLY A 1 81 ? -21.666 9.640 34.872 1.00 96.62 81 GLY A CA 1
ATOM 627 C C . GLY A 1 81 ? -21.157 9.917 33.450 1.00 96.62 81 GLY A C 1
ATOM 628 O O . GLY A 1 81 ? -21.442 10.998 32.935 1.00 96.62 81 GLY A O 1
ATOM 629 N N . TYR A 1 82 ? -20.485 8.967 32.797 1.00 97.81 82 TYR A N 1
ATOM 630 C CA . TYR A 1 82 ? -19.981 9.095 31.429 1.00 97.81 82 TYR A CA 1
ATOM 631 C C . TYR A 1 82 ? -20.892 8.388 30.424 1.00 97.81 82 TYR A C 1
ATOM 633 O O . TYR A 1 82 ? -21.320 7.263 30.664 1.00 97.81 82 TYR A O 1
ATOM 641 N N . GLU A 1 83 ? -21.184 9.041 29.304 1.00 97.50 83 GLU A N 1
ATOM 642 C CA . GLU A 1 83 ? -21.991 8.501 28.209 1.00 97.50 83 GLU A CA 1
ATOM 643 C C . GLU A 1 83 ? -21.078 8.237 27.013 1.00 97.50 83 GLU A C 1
ATOM 645 O O . GLU A 1 83 ? -20.348 9.138 26.604 1.00 97.50 83 GLU A O 1
ATOM 650 N N . ALA A 1 84 ? -21.087 7.003 26.505 1.00 94.88 84 ALA A N 1
ATOM 651 C CA . ALA A 1 84 ? -20.225 6.601 25.399 1.00 94.88 84 ALA A CA 1
ATOM 652 C C . ALA A 1 84 ? -20.605 7.370 24.129 1.00 94.88 84 ALA A C 1
ATOM 654 O O . ALA A 1 84 ? -21.782 7.437 23.755 1.00 94.88 84 ALA A O 1
ATOM 655 N N . ASN A 1 85 ? -19.614 7.958 23.466 1.00 91.25 85 ASN A N 1
ATOM 656 C CA . ASN A 1 85 ? -19.833 8.733 22.261 1.00 91.25 85 ASN A CA 1
ATOM 657 C C . ASN A 1 85 ? -19.889 7.828 21.024 1.00 91.25 85 ASN A C 1
ATOM 659 O O . ASN A 1 85 ? -18.867 7.441 20.459 1.00 91.25 85 ASN A O 1
ATOM 663 N N . ALA A 1 86 ? -21.105 7.555 20.550 1.00 85.50 86 ALA A N 1
ATOM 664 C CA . ALA A 1 86 ? -21.319 6.776 19.333 1.00 85.50 86 ALA A CA 1
ATOM 665 C C . ALA A 1 86 ? -20.659 7.399 18.086 1.00 85.50 86 ALA A C 1
ATOM 667 O O . ALA A 1 86 ? -20.254 6.667 17.190 1.00 85.50 86 ALA A O 1
ATOM 668 N N . ALA A 1 87 ? -20.511 8.729 18.024 1.00 81.31 87 ALA A N 1
ATOM 669 C CA . ALA A 1 87 ? -19.826 9.394 16.912 1.00 81.31 87 ALA A CA 1
ATOM 670 C C . ALA A 1 87 ? -18.299 9.215 16.951 1.00 81.31 87 ALA A C 1
ATOM 672 O O . ALA A 1 87 ? -17.643 9.477 15.952 1.00 81.31 87 ALA A O 1
ATOM 673 N N . GLU A 1 88 ? -17.745 8.765 18.080 1.00 82.19 88 GLU A N 1
ATOM 674 C CA . GLU A 1 88 ? -16.328 8.419 18.248 1.00 82.19 88 GLU A CA 1
ATOM 675 C C . GLU A 1 88 ? -16.136 6.894 18.404 1.00 82.19 88 GLU A C 1
ATOM 677 O O . GLU A 1 88 ? -15.099 6.445 18.893 1.00 82.19 88 GLU A O 1
ATOM 682 N N . ASN A 1 89 ? -17.137 6.086 18.012 1.00 85.31 89 ASN A N 1
ATOM 683 C CA . ASN A 1 89 ? -17.147 4.621 18.138 1.00 85.31 89 ASN A CA 1
ATOM 684 C C . ASN A 1 89 ? -16.759 4.106 19.529 1.00 85.31 89 ASN A C 1
ATOM 686 O O . ASN A 1 89 ? -16.135 3.055 19.677 1.00 85.31 89 ASN A O 1
ATOM 690 N N . GLU A 1 90 ? -17.155 4.843 20.559 1.00 91.94 90 GLU A N 1
ATOM 691 C CA . GLU A 1 90 ? -17.009 4.401 21.932 1.00 91.94 90 GLU A CA 1
ATOM 692 C C . GLU A 1 90 ? -18.148 3.461 22.322 1.00 91.94 90 GLU A C 1
ATOM 694 O O . GLU A 1 90 ? -19.324 3.703 22.037 1.00 91.94 90 GLU A O 1
ATOM 699 N N . PHE A 1 91 ? -17.798 2.401 23.036 1.00 93.69 91 PHE A N 1
ATOM 700 C CA . PHE A 1 91 ? -18.744 1.427 23.563 1.00 93.69 91 PHE A CA 1
ATOM 701 C C . PHE A 1 91 ? -18.265 0.910 24.912 1.00 93.69 91 PHE A C 1
ATOM 703 O O . PHE A 1 91 ? -17.078 0.923 25.227 1.00 93.69 91 PHE A O 1
ATOM 710 N N . TRP A 1 92 ? -19.208 0.452 25.727 1.00 97.06 92 TRP A N 1
ATOM 711 C CA . TRP A 1 92 ? -18.900 -0.135 27.023 1.00 97.06 92 TRP A CA 1
ATOM 712 C C . TRP A 1 92 ? -18.580 -1.621 26.871 1.00 97.06 92 TRP A C 1
ATOM 714 O O . TRP A 1 92 ? -19.443 -2.418 26.504 1.00 97.06 92 TRP A O 1
ATOM 724 N N . GLN A 1 93 ? -17.351 -2.006 27.203 1.00 97.25 93 GLN A N 1
ATOM 725 C CA . GLN A 1 93 ? -16.956 -3.395 27.389 1.00 97.25 93 GLN A CA 1
ATOM 726 C C . GLN A 1 93 ? -17.261 -3.846 28.812 1.00 97.25 93 GLN A C 1
ATOM 728 O O . GLN A 1 93 ? -16.906 -3.182 29.787 1.00 97.25 93 GLN A O 1
ATOM 733 N N . LEU A 1 94 ? -17.881 -5.019 28.912 1.00 98.19 94 LEU A N 1
ATOM 734 C CA . LEU A 1 94 ? -18.063 -5.751 30.155 1.00 98.19 94 LEU A CA 1
ATOM 735 C C . LEU A 1 94 ? -16.977 -6.822 30.276 1.00 98.19 94 LEU A C 1
ATOM 737 O O . LEU A 1 94 ? -16.859 -7.691 29.408 1.00 98.19 94 LEU A O 1
ATOM 741 N N . SER A 1 95 ? -16.253 -6.805 31.389 1.00 98.25 95 SER A N 1
ATOM 742 C CA . SER A 1 95 ? -15.272 -7.829 31.744 1.00 98.25 95 SER A CA 1
ATOM 743 C C . SER A 1 95 ? -15.526 -8.366 33.150 1.00 98.25 95 SER A C 1
ATOM 745 O O . SER A 1 95 ? -15.950 -7.630 34.038 1.00 98.25 95 SER A O 1
ATOM 747 N N . VAL A 1 96 ? -15.233 -9.647 33.369 1.00 98.50 96 VAL A N 1
ATOM 748 C CA . VAL A 1 96 ? -15.262 -10.296 34.684 1.00 98.50 96 VAL A CA 1
ATOM 749 C C . VAL A 1 96 ? -13.899 -10.905 34.976 1.00 98.50 96 VAL A C 1
ATOM 751 O O . VAL A 1 96 ? -13.365 -11.689 34.191 1.00 98.50 96 VAL A O 1
ATOM 754 N N . ASN A 1 97 ? -13.318 -10.540 36.117 1.00 97.75 97 ASN A N 1
ATOM 755 C CA . ASN A 1 97 ? -11.998 -10.980 36.567 1.00 97.75 97 ASN A CA 1
ATOM 756 C C . ASN A 1 97 ? -10.904 -10.749 35.502 1.00 97.75 97 ASN A C 1
ATOM 758 O O . ASN A 1 97 ? -10.047 -11.606 35.278 1.00 97.75 97 ASN A O 1
ATOM 762 N N . GLY A 1 98 ? -10.967 -9.596 34.822 1.00 95.38 98 GLY A N 1
ATOM 763 C CA . GLY A 1 98 ? -10.015 -9.187 33.782 1.00 95.38 98 GLY A CA 1
ATOM 764 C C . GLY A 1 98 ? -10.198 -9.863 32.420 1.00 95.38 98 GLY A C 1
ATOM 765 O O . GLY A 1 98 ? -9.340 -9.710 31.556 1.00 95.38 98 GLY A O 1
ATOM 766 N N . LYS A 1 99 ? -11.279 -10.623 32.212 1.00 96.69 99 LYS A N 1
ATOM 767 C CA . LYS A 1 99 ? -11.607 -11.244 30.922 1.00 96.69 99 LYS A CA 1
ATOM 768 C C . LYS A 1 99 ? -12.905 -10.675 30.379 1.00 96.69 99 LYS A C 1
ATOM 770 O O . LYS A 1 99 ? -13.865 -10.566 31.136 1.00 96.69 99 LYS A O 1
ATOM 775 N N . GLN A 1 100 ? -12.944 -10.371 29.084 1.00 96.31 100 GLN A N 1
ATOM 776 C CA . GLN A 1 100 ? -14.173 -9.948 28.417 1.00 96.31 100 GLN A CA 1
ATOM 777 C C . GLN A 1 100 ? -15.281 -10.990 28.625 1.00 96.31 100 GLN A C 1
ATOM 779 O O . GLN A 1 100 ? -15.033 -12.194 28.556 1.00 96.31 100 GLN A O 1
ATOM 784 N N . SER A 1 101 ? -16.490 -10.514 28.915 1.00 96.38 101 SER A N 1
ATOM 785 C CA . SER A 1 101 ? -17.666 -11.362 29.093 1.00 96.38 101 SER A CA 1
ATOM 786 C C . SER A 1 101 ? -18.205 -11.846 27.746 1.00 96.38 101 SER A C 1
ATOM 788 O O . SER A 1 101 ? -18.380 -11.049 26.826 1.00 96.38 101 SER A O 1
ATOM 790 N N . ASP A 1 102 ? -18.540 -13.136 27.661 1.00 94.75 102 ASP A N 1
ATOM 791 C CA . ASP A 1 102 ? -19.209 -13.740 26.496 1.00 94.75 102 ASP A CA 1
ATOM 792 C C . ASP A 1 102 ? -20.714 -13.412 26.438 1.00 94.75 102 ASP A C 1
ATOM 794 O O . ASP A 1 102 ? -21.386 -13.681 25.443 1.00 94.75 102 ASP A O 1
ATOM 798 N N . VAL A 1 103 ? -21.265 -12.852 27.520 1.00 96.12 103 VAL A N 1
ATOM 799 C CA . VAL A 1 103 ? -22.680 -12.484 27.647 1.00 96.12 103 VAL A CA 1
ATOM 800 C C . VAL A 1 103 ? -22.840 -11.018 28.036 1.00 96.12 103 VAL A C 1
ATOM 802 O O . VAL A 1 103 ? -21.976 -10.438 28.698 1.00 96.12 103 VAL A O 1
ATOM 805 N N . GLY A 1 104 ? -23.969 -10.422 27.649 1.00 95.81 104 GLY A N 1
ATOM 806 C CA . GLY A 1 104 ? -24.348 -9.079 28.084 1.00 95.81 104 GLY A CA 1
ATOM 807 C C . GLY A 1 104 ? -24.650 -9.015 29.583 1.00 95.81 104 GLY A C 1
ATOM 808 O O . GLY A 1 104 ? -24.916 -10.030 30.230 1.00 95.81 104 GLY A O 1
ATOM 809 N N . ILE A 1 105 ? -24.662 -7.801 30.136 1.00 97.50 105 ILE A N 1
ATOM 810 C CA . ILE A 1 105 ? -24.788 -7.574 31.584 1.00 97.50 105 ILE A CA 1
ATOM 811 C C . ILE A 1 105 ? -26.082 -8.137 32.194 1.00 97.50 105 ILE A C 1
ATOM 813 O O . ILE A 1 105 ? -26.074 -8.564 33.344 1.00 97.50 105 ILE A O 1
ATOM 817 N N . SER A 1 106 ? -27.172 -8.210 31.422 1.00 96.44 106 SER A N 1
ATOM 818 C CA . SER A 1 106 ? -28.447 -8.808 31.856 1.00 96.44 106 SER A CA 1
ATOM 819 C C . SER A 1 106 ? -28.390 -10.318 32.069 1.00 96.44 106 SER A C 1
ATOM 821 O O . SER A 1 106 ? -29.194 -10.854 32.821 1.00 96.44 106 SER A O 1
ATOM 823 N N . ALA A 1 107 ? -27.489 -11.011 31.373 1.00 96.38 107 ALA A N 1
ATOM 824 C CA . ALA A 1 107 ? -27.352 -12.465 31.431 1.00 96.38 107 ALA A CA 1
ATOM 825 C C . ALA A 1 107 ? -26.142 -12.898 32.273 1.00 96.38 107 ALA A C 1
ATOM 827 O O . ALA A 1 107 ? -25.820 -14.085 32.332 1.00 96.38 107 ALA A O 1
ATOM 828 N N . LEU A 1 108 ? -25.449 -11.945 32.903 1.00 96.88 108 LEU A N 1
ATOM 829 C CA . LEU A 1 108 ? -24.242 -12.223 33.659 1.00 96.88 108 LEU A CA 1
ATOM 830 C C . LEU A 1 108 ? -24.571 -12.872 35.010 1.00 96.88 108 LEU A C 1
ATOM 832 O O . LEU A 1 108 ? -25.152 -12.249 35.896 1.00 96.88 108 LEU A O 1
ATOM 836 N N . GLU A 1 109 ? -24.126 -14.113 35.199 1.00 95.75 109 GLU A N 1
ATOM 837 C CA . GLU A 1 109 ? -24.190 -14.793 36.494 1.00 95.75 109 GLU A CA 1
ATOM 838 C C . GLU A 1 109 ? -23.029 -14.361 37.400 1.00 95.75 109 GLU A C 1
ATOM 840 O O . GLU A 1 109 ? -21.903 -14.849 37.273 1.00 95.75 109 GLU A O 1
ATOM 845 N N . VAL A 1 110 ? -23.310 -13.464 38.347 1.00 96.81 110 VAL A N 1
ATOM 846 C CA . VAL A 1 110 ? -22.307 -12.942 39.287 1.00 96.81 110 VAL A CA 1
ATOM 847 C C . VAL A 1 110 ? -22.028 -13.932 40.416 1.00 96.81 110 VAL A C 1
ATOM 849 O O . VAL A 1 110 ? -22.940 -14.416 41.093 1.00 96.81 110 VAL A O 1
ATOM 852 N N . LYS A 1 111 ? -20.748 -14.199 40.674 1.00 95.69 111 LYS A N 1
ATOM 853 C CA . LYS A 1 111 ? -20.278 -15.052 41.770 1.00 95.69 111 LYS A CA 1
ATOM 854 C C . LYS A 1 111 ? -19.595 -14.229 42.850 1.00 95.69 111 LYS A C 1
ATOM 856 O O . LYS A 1 111 ? -19.144 -13.102 42.661 1.00 95.69 111 LYS A O 1
ATOM 861 N N . ALA A 1 112 ? -19.508 -14.824 44.036 1.00 96.19 112 ALA A N 1
ATOM 862 C CA . ALA A 1 112 ? -18.793 -14.208 45.140 1.00 96.19 112 ALA A CA 1
ATOM 863 C C . ALA A 1 112 ? -17.322 -13.993 44.755 1.00 96.19 112 ALA A C 1
ATOM 865 O O . ALA A 1 112 ? -16.658 -14.936 44.322 1.00 96.19 112 ALA A O 1
ATOM 866 N N . LYS A 1 113 ? -16.816 -12.786 45.016 1.00 96.00 113 LYS A N 1
ATOM 867 C CA . LYS A 1 113 ? -15.472 -12.290 44.687 1.00 96.00 113 LYS A CA 1
ATOM 868 C C . LYS A 1 113 ? -15.214 -12.040 43.203 1.00 96.00 113 LYS A C 1
ATOM 870 O O . LYS A 1 113 ? -14.063 -11.788 42.859 1.00 96.00 113 LYS A O 1
ATOM 875 N N . ASP A 1 114 ? -16.235 -12.090 42.350 1.00 98.25 114 ASP A N 1
ATOM 876 C CA . ASP A 1 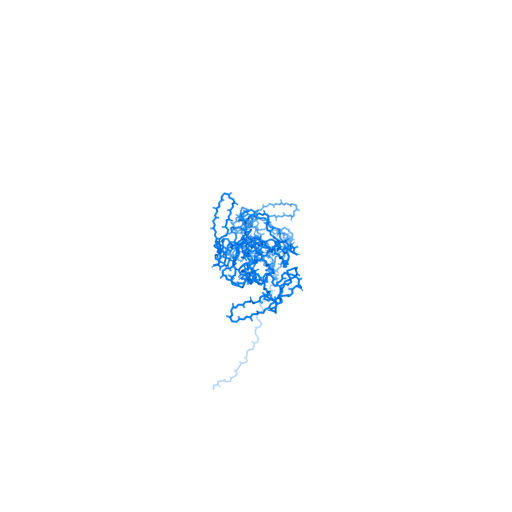114 ? -16.071 -11.579 40.995 1.00 98.25 114 ASP A CA 1
ATOM 877 C C . ASP A 1 114 ? -15.758 -10.085 41.043 1.00 98.25 114 ASP A C 1
ATOM 879 O O . ASP A 1 114 ? -16.356 -9.335 41.819 1.00 98.25 114 ASP A O 1
ATOM 883 N N . LYS A 1 115 ? -14.821 -9.670 40.197 1.00 98.44 115 LYS A N 1
ATOM 884 C CA . LYS A 1 115 ? -14.572 -8.275 39.867 1.00 98.44 115 LYS A CA 1
ATOM 885 C C . LYS A 1 115 ? -15.156 -7.997 38.491 1.00 98.44 115 LYS A C 1
ATOM 887 O O . LYS A 1 115 ? -14.695 -8.566 37.504 1.00 98.44 115 LYS A O 1
ATOM 892 N N . ILE A 1 116 ? -16.165 -7.144 38.434 1.00 98.69 116 ILE A N 1
ATOM 893 C CA . ILE A 1 116 ? -16.792 -6.690 37.197 1.00 98.69 116 ILE A CA 1
ATOM 894 C C . ILE A 1 116 ? -16.162 -5.353 36.807 1.00 98.69 116 ILE A C 1
ATOM 896 O O . ILE A 1 116 ? -16.119 -4.424 37.609 1.00 98.69 116 ILE A O 1
ATOM 900 N N . THR A 1 117 ? -15.712 -5.240 35.567 1.00 98.75 117 THR A N 1
ATOM 901 C CA . THR A 1 117 ? -15.167 -3.999 35.014 1.00 98.75 117 THR A CA 1
ATOM 902 C C . THR A 1 117 ? -16.050 -3.562 33.854 1.00 98.75 117 THR A C 1
ATOM 904 O O . THR A 1 117 ? -16.272 -4.334 32.918 1.00 98.75 117 THR A O 1
ATOM 907 N N . LEU A 1 118 ? -16.558 -2.330 33.924 1.00 98.56 118 LEU A N 1
ATOM 908 C CA . LEU A 1 118 ? -17.193 -1.637 32.804 1.00 98.56 118 LEU A CA 1
ATOM 909 C C . LEU A 1 118 ? -16.204 -0.604 32.274 1.00 98.56 118 LEU A C 1
ATOM 911 O O . LEU A 1 118 ? -15.892 0.351 32.979 1.00 98.56 118 LEU A O 1
ATOM 915 N N . GLN A 1 119 ? -15.703 -0.777 31.057 1.00 98.25 119 GLN A N 1
ATOM 916 C CA . GLN A 1 119 ? -14.713 0.134 30.483 1.00 98.25 119 GLN A CA 1
ATOM 917 C C . GLN A 1 119 ? -15.163 0.642 29.119 1.00 98.25 119 GLN A C 1
ATOM 919 O O . GLN A 1 119 ? -15.612 -0.139 28.286 1.00 98.25 119 GLN A O 1
ATOM 924 N N . VAL A 1 120 ? -15.030 1.945 28.885 1.00 97.06 120 VAL A N 1
ATOM 925 C CA . VAL A 1 120 ? -15.184 2.509 27.538 1.00 97.06 120 VAL A CA 1
ATOM 926 C C . VAL A 1 120 ? -14.034 2.011 26.670 1.00 97.06 120 VAL A C 1
ATOM 928 O O . VAL A 1 120 ? -12.882 2.121 27.073 1.00 97.06 120 VAL A O 1
ATOM 931 N N . ILE A 1 121 ? -14.325 1.486 25.488 1.00 92.94 121 ILE A N 1
ATOM 932 C CA . ILE A 1 121 ? -13.325 1.099 24.491 1.00 92.94 121 ILE A CA 1
ATOM 933 C C . ILE A 1 121 ? -13.726 1.608 23.101 1.00 92.94 121 ILE A C 1
ATOM 935 O O . ILE A 1 121 ? -14.857 2.050 22.907 1.00 92.94 121 ILE A O 1
ATOM 939 N N . GLN A 1 122 ? -12.785 1.571 22.155 1.00 90.25 122 GLN A N 1
ATOM 940 C CA . GLN A 1 122 ? -12.966 1.942 20.747 1.00 90.25 122 GLN A CA 1
ATOM 941 C C . GLN A 1 122 ? -12.507 0.795 19.838 1.00 90.25 122 GLN A C 1
ATOM 943 O O . GLN A 1 122 ? -11.599 0.045 20.199 1.00 90.25 122 GLN A O 1
ATOM 948 N N . TRP A 1 123 ? -13.155 0.642 18.680 1.00 81.12 123 TRP A N 1
ATOM 949 C CA . TRP A 1 123 ? -12.705 -0.282 17.637 1.00 81.12 123 TRP A CA 1
ATOM 950 C C . TRP A 1 123 ? -11.793 0.477 16.682 1.00 81.12 123 TRP A C 1
ATOM 952 O O . TRP A 1 123 ? -12.149 1.560 16.217 1.00 81.12 123 TRP A O 1
ATOM 962 N N . TYR A 1 124 ? -10.649 -0.127 16.383 1.00 83.00 124 TYR A N 1
ATOM 963 C CA . TYR A 1 124 ? -9.726 0.333 15.356 1.00 83.00 124 TYR A CA 1
ATOM 964 C C . TYR A 1 124 ? -9.766 -0.636 14.180 1.00 83.00 124 TYR A C 1
ATOM 966 O O . TYR A 1 124 ? -9.863 -1.854 14.366 1.00 83.00 124 TYR A O 1
ATOM 974 N N . ASP A 1 125 ? -9.666 -0.082 12.980 1.00 87.12 125 ASP A N 1
ATOM 975 C CA . ASP A 1 125 ? -9.351 -0.834 11.779 1.00 87.12 125 ASP A CA 1
ATOM 976 C C . ASP A 1 125 ? -7.836 -1.020 11.675 1.00 87.12 125 ASP A C 1
ATOM 978 O O . ASP A 1 125 ? -7.048 -0.292 12.280 1.00 87.12 125 ASP A O 1
ATOM 982 N N . ASN A 1 126 ? -7.429 -2.027 10.906 1.00 91.94 126 ASN A N 1
ATOM 983 C CA . ASN A 1 126 ? -6.029 -2.370 10.704 1.00 91.94 126 ASN A CA 1
ATOM 984 C C . ASN A 1 126 ? -5.660 -2.187 9.236 1.00 91.94 126 ASN A C 1
ATOM 986 O O . ASN A 1 126 ? -6.231 -2.844 8.367 1.00 91.94 126 ASN A O 1
ATOM 990 N N . LEU A 1 127 ? -4.665 -1.346 8.978 1.00 95.69 127 LEU A N 1
ATOM 991 C CA . LEU A 1 127 ? -4.073 -1.140 7.663 1.00 95.69 127 LEU A CA 1
ATOM 992 C C . LEU A 1 127 ? -2.684 -1.781 7.630 1.00 95.69 127 LEU A C 1
ATOM 994 O O . LEU A 1 127 ? -1.761 -1.301 8.288 1.00 95.69 127 LEU A O 1
ATOM 998 N N . HIS A 1 128 ? -2.506 -2.864 6.871 1.00 98.25 128 HIS A N 1
ATOM 999 C CA . HIS A 1 128 ? -1.177 -3.443 6.650 1.00 98.25 128 HIS A CA 1
ATOM 1000 C C . HIS A 1 128 ? -0.464 -2.679 5.532 1.00 98.25 128 HIS A C 1
ATOM 1002 O O . HIS A 1 128 ? -0.909 -2.696 4.387 1.00 98.25 128 HIS A O 1
ATOM 1008 N N . VAL A 1 129 ? 0.644 -2.015 5.870 1.00 98.50 129 VAL A N 1
ATOM 1009 C CA . VAL A 1 129 ? 1.457 -1.219 4.947 1.00 98.50 129 VAL A CA 1
ATOM 1010 C C . VAL A 1 129 ? 2.836 -1.836 4.760 1.00 98.50 129 VAL A C 1
ATOM 1012 O O . VAL A 1 129 ? 3.561 -2.099 5.726 1.00 98.50 129 VAL A O 1
ATOM 1015 N N . VAL A 1 130 ? 3.229 -1.989 3.501 1.00 98.75 130 VAL A N 1
ATOM 1016 C CA . VAL A 1 130 ? 4.580 -2.356 3.077 1.00 98.75 130 VAL A CA 1
ATOM 1017 C C . VAL A 1 130 ? 5.163 -1.220 2.241 1.00 98.75 130 VAL A C 1
ATOM 1019 O O . VAL A 1 130 ? 4.494 -0.656 1.382 1.00 98.75 130 VAL A O 1
ATOM 1022 N N . ILE A 1 131 ? 6.425 -0.868 2.476 1.00 98.75 131 ILE A N 1
ATOM 1023 C CA . ILE A 1 131 ? 7.119 0.158 1.686 1.00 98.75 131 ILE A CA 1
ATOM 1024 C C . ILE A 1 131 ? 8.397 -0.444 1.131 1.00 98.75 131 ILE A C 1
ATOM 1026 O O . ILE A 1 131 ? 9.156 -1.063 1.886 1.00 98.75 131 ILE A O 1
ATOM 1030 N N . LYS A 1 132 ? 8.648 -0.262 -0.167 1.00 98.44 132 LYS A N 1
ATOM 1031 C CA . LYS A 1 132 ? 9.872 -0.740 -0.822 1.00 98.44 132 LYS A CA 1
ATOM 1032 C C . LYS A 1 132 ? 10.586 0.365 -1.589 1.00 98.44 132 LYS A C 1
ATOM 1034 O O . LYS A 1 132 ? 9.945 1.253 -2.147 1.00 98.44 132 LYS A O 1
ATOM 1039 N N . ASP A 1 133 ? 11.912 0.285 -1.609 1.00 96.12 133 ASP A N 1
ATOM 1040 C CA . ASP A 1 133 ? 12.740 1.109 -2.489 1.00 96.12 133 ASP A CA 1
ATOM 1041 C C . ASP A 1 133 ? 12.749 0.579 -3.934 1.00 96.12 133 ASP A C 1
ATOM 1043 O O . ASP A 1 133 ? 12.181 -0.469 -4.243 1.00 96.12 133 ASP A O 1
ATOM 1047 N N . LEU A 1 134 ? 13.455 1.298 -4.808 1.00 91.62 134 LEU A N 1
ATOM 1048 C CA . LEU A 1 134 ? 13.577 0.993 -6.233 1.00 91.62 134 LEU A CA 1
ATOM 1049 C C . LEU A 1 134 ? 14.279 -0.351 -6.532 1.00 91.62 134 LEU A C 1
ATOM 1051 O O . LEU A 1 134 ? 14.115 -0.920 -7.613 1.00 91.62 134 LEU A O 1
ATOM 1055 N N . ALA A 1 135 ? 15.065 -0.878 -5.585 1.00 90.00 135 ALA A N 1
ATOM 1056 C CA . ALA A 1 135 ? 15.692 -2.198 -5.686 1.00 90.00 135 ALA A CA 1
ATOM 1057 C C . ALA A 1 135 ? 14.772 -3.329 -5.185 1.00 90.00 135 ALA A C 1
ATOM 1059 O O . ALA A 1 135 ? 15.143 -4.504 -5.253 1.00 90.00 135 ALA A O 1
ATOM 1060 N N . GLY A 1 136 ? 13.580 -2.994 -4.680 1.00 91.31 136 GLY A N 1
ATOM 1061 C CA . GLY A 1 136 ? 12.647 -3.928 -4.055 1.00 91.31 136 GLY A CA 1
ATOM 1062 C C . GLY A 1 136 ? 12.990 -4.253 -2.597 1.00 91.31 136 GLY A C 1
ATOM 1063 O O . GLY A 1 136 ? 12.397 -5.169 -2.017 1.00 91.31 136 GLY A O 1
ATOM 1064 N N . THR A 1 137 ? 13.925 -3.528 -1.979 1.00 95.62 137 THR A N 1
ATOM 1065 C CA . THR A 1 137 ? 14.255 -3.693 -0.560 1.00 95.62 137 THR A CA 1
ATOM 1066 C C . THR A 1 137 ? 13.095 -3.197 0.285 1.00 95.62 137 THR A C 1
ATOM 1068 O O . THR A 1 137 ? 12.634 -2.069 0.136 1.00 95.62 137 THR A O 1
ATOM 1071 N N . LYS A 1 138 ? 12.640 -4.027 1.224 1.00 98.00 138 LYS A N 1
ATOM 1072 C CA . LYS A 1 138 ? 11.562 -3.675 2.149 1.00 98.00 138 LYS A CA 1
ATOM 1073 C C . LYS A 1 138 ? 12.058 -2.696 3.219 1.00 98.00 138 LYS A C 1
ATOM 1075 O O . LYS A 1 138 ? 12.842 -3.078 4.086 1.00 98.00 138 LYS A O 1
ATOM 1080 N N . LEU A 1 139 ? 11.581 -1.455 3.155 1.00 98.19 139 LEU A N 1
ATOM 1081 C CA . LEU A 1 139 ? 11.906 -0.356 4.072 1.00 98.19 139 LEU A CA 1
ATOM 1082 C C . LEU A 1 139 ? 10.969 -0.292 5.284 1.00 98.19 139 LEU A C 1
ATOM 1084 O O . LEU A 1 139 ? 11.358 0.200 6.344 1.00 98.19 139 LEU A O 1
ATOM 1088 N N . LEU A 1 140 ? 9.727 -0.749 5.113 1.00 98.50 140 LEU A N 1
ATOM 1089 C CA . LEU A 1 140 ? 8.711 -0.821 6.161 1.00 98.50 140 LEU A CA 1
ATOM 1090 C C . LEU A 1 140 ? 7.802 -2.028 5.917 1.00 98.50 140 LEU A C 1
ATOM 1092 O O . LEU A 1 140 ? 7.515 -2.371 4.771 1.00 98.50 140 LEU A O 1
ATOM 1096 N N . ASP A 1 141 ? 7.362 -2.654 7.003 1.00 98.31 141 ASP A N 1
ATOM 1097 C CA . ASP A 1 141 ? 6.348 -3.707 7.025 1.00 98.31 141 ASP A CA 1
ATOM 1098 C C . ASP A 1 141 ? 5.662 -3.650 8.391 1.00 98.31 141 ASP A C 1
ATOM 1100 O O . ASP A 1 141 ? 6.244 -4.075 9.395 1.00 98.31 141 ASP A O 1
ATOM 1104 N N . LYS A 1 142 ? 4.492 -3.011 8.455 1.00 97.75 142 LYS A N 1
ATOM 1105 C CA . LYS A 1 142 ? 3.771 -2.809 9.716 1.00 97.75 142 LYS A CA 1
ATOM 1106 C C . LYS A 1 142 ? 2.266 -2.764 9.515 1.00 97.75 142 LYS A C 1
ATOM 1108 O O . LYS A 1 142 ? 1.773 -2.452 8.436 1.00 97.75 142 LYS A O 1
ATOM 1113 N N . THR A 1 143 ? 1.547 -2.995 10.603 1.00 97.38 143 THR A N 1
ATOM 1114 C CA . THR A 1 143 ? 0.121 -2.697 10.703 1.00 97.38 143 THR A CA 1
ATOM 1115 C C . THR A 1 143 ? -0.060 -1.360 11.412 1.00 97.38 143 THR A C 1
ATOM 1117 O O . THR A 1 143 ? 0.570 -1.116 12.443 1.00 97.38 143 THR A O 1
ATOM 1120 N N . ILE A 1 144 ? -0.887 -0.494 10.836 1.00 95.44 144 ILE A N 1
ATOM 1121 C CA . ILE A 1 144 ? -1.315 0.781 11.408 1.00 95.44 144 ILE A CA 1
ATOM 1122 C C . ILE A 1 144 ? -2.744 0.585 11.914 1.00 95.44 144 ILE A C 1
ATOM 1124 O O . ILE A 1 144 ? -3.623 0.195 11.144 1.00 95.44 144 ILE A O 1
ATOM 1128 N N . GLU A 1 145 ? -2.962 0.836 13.202 1.00 92.06 145 GLU A N 1
ATOM 1129 C CA . GLU A 1 145 ? -4.305 0.935 13.776 1.00 92.06 145 GLU A CA 1
ATOM 1130 C C . GLU A 1 145 ? -4.849 2.337 13.504 1.00 92.06 145 GLU A C 1
ATOM 1132 O O . GLU A 1 145 ? -4.175 3.329 13.787 1.00 92.06 145 GLU A O 1
ATOM 1137 N N . TYR A 1 146 ? -6.047 2.421 12.934 1.00 89.69 146 TYR A N 1
ATOM 1138 C CA . TYR A 1 146 ? -6.650 3.691 12.535 1.00 89.69 146 TYR A CA 1
ATOM 1139 C C . TYR A 1 146 ? -8.174 3.645 12.703 1.00 89.69 146 TYR A C 1
ATOM 1141 O O . TYR A 1 146 ? -8.782 2.576 12.785 1.00 89.69 146 TYR A O 1
ATOM 1149 N N . LEU A 1 147 ? -8.817 4.804 12.805 1.00 86.81 147 LEU A N 1
ATOM 1150 C CA . LEU A 1 147 ? -10.268 4.915 12.968 1.00 86.81 147 LEU A CA 1
ATOM 1151 C C . LEU A 1 147 ? -10.920 5.032 11.584 1.00 86.81 147 LEU A C 1
ATOM 1153 O O . LEU A 1 147 ? -11.301 6.128 11.176 1.00 86.81 147 LEU A O 1
ATOM 1157 N N . GLY A 1 148 ? -11.079 3.921 10.857 1.00 82.62 148 GLY A N 1
ATOM 1158 C CA . GLY A 1 148 ? -11.482 3.938 9.440 1.00 82.62 148 GLY A CA 1
ATOM 1159 C C . GLY A 1 148 ? -12.852 4.547 9.121 1.00 82.62 148 GLY A C 1
ATOM 1160 O O . GLY A 1 148 ? -13.125 4.900 7.978 1.00 82.62 148 GLY A O 1
ATOM 1161 N N . TYR A 1 149 ? -13.706 4.756 10.124 1.00 79.62 149 TYR A N 1
ATOM 1162 C CA . TYR A 1 149 ? -14.957 5.515 9.985 1.00 79.62 149 TYR A CA 1
ATOM 1163 C C . TYR A 1 149 ? -14.770 7.045 10.033 1.00 79.62 149 TYR A C 1
ATOM 1165 O O . TYR A 1 149 ? -15.681 7.786 9.657 1.00 79.62 149 TYR A O 1
ATOM 1173 N N . LYS A 1 150 ? -13.636 7.521 10.558 1.00 83.56 150 LYS A N 1
ATOM 1174 C CA . LYS A 1 150 ? -13.321 8.937 10.801 1.00 83.56 150 LYS A CA 1
ATOM 1175 C C . LYS A 1 150 ? -12.239 9.457 9.868 1.00 83.56 150 LYS A C 1
ATOM 1177 O O . LYS A 1 150 ? -12.261 10.637 9.522 1.00 83.56 150 LYS A O 1
ATOM 1182 N N . GLU A 1 151 ? -11.299 8.602 9.498 1.00 88.69 151 GLU A N 1
ATOM 1183 C CA . GLU A 1 151 ? -10.141 8.978 8.704 1.00 88.69 151 GLU A CA 1
ATOM 1184 C C . GLU A 1 151 ? -9.985 8.054 7.494 1.00 88.69 151 GLU A C 1
ATOM 1186 O O . GLU A 1 151 ? -10.328 6.871 7.526 1.00 88.69 151 GLU A O 1
ATOM 1191 N N . THR A 1 152 ? -9.498 8.624 6.397 1.00 93.31 152 THR A N 1
ATOM 1192 C CA . THR A 1 152 ? -9.209 7.877 5.172 1.00 93.31 152 THR A CA 1
ATOM 1193 C C . THR A 1 152 ? -7.893 7.107 5.303 1.00 93.31 152 THR A C 1
ATOM 1195 O O . THR A 1 152 ? -7.085 7.369 6.193 1.00 93.31 152 THR A O 1
ATOM 1198 N N . ILE A 1 153 ? -7.615 6.196 4.365 1.00 95.88 153 ILE A N 1
ATOM 1199 C CA . ILE A 1 153 ? -6.296 5.544 4.269 1.00 95.88 153 ILE A CA 1
ATOM 1200 C C . ILE A 1 153 ? -5.183 6.589 4.129 1.00 95.88 153 ILE A C 1
ATOM 1202 O O . ILE A 1 153 ? -4.132 6.460 4.749 1.00 95.88 153 ILE A O 1
ATOM 1206 N N . LEU A 1 154 ? -5.415 7.643 3.341 1.00 97.19 154 LEU A N 1
ATOM 1207 C CA . LEU A 1 154 ? -4.460 8.738 3.195 1.00 97.19 154 LEU A CA 1
ATOM 1208 C C . LEU A 1 154 ? -4.188 9.429 4.538 1.00 97.19 154 LEU A C 1
ATOM 1210 O O . LEU A 1 154 ? -3.026 9.663 4.864 1.00 97.19 154 LEU A O 1
ATOM 1214 N N . ASP A 1 155 ? -5.227 9.718 5.322 1.00 96.06 155 ASP A N 1
ATOM 1215 C CA . ASP A 1 155 ? -5.067 10.332 6.645 1.00 96.06 155 ASP A CA 1
ATOM 1216 C C . ASP A 1 155 ? -4.255 9.426 7.580 1.00 96.06 155 ASP A C 1
ATOM 1218 O O . ASP A 1 155 ? -3.291 9.888 8.190 1.00 96.06 155 ASP A O 1
ATOM 1222 N N . ALA A 1 156 ? -4.567 8.125 7.619 1.00 96.12 156 ALA A N 1
ATOM 1223 C CA . ALA A 1 156 ? -3.831 7.151 8.426 1.00 96.12 156 ALA A CA 1
ATOM 1224 C C . ALA A 1 156 ? -2.332 7.107 8.063 1.00 96.12 156 ALA A C 1
ATOM 1226 O O . ALA A 1 156 ? -1.475 7.066 8.945 1.00 96.12 156 ALA A O 1
ATOM 1227 N N . LEU A 1 157 ? -1.998 7.175 6.769 1.00 97.69 157 LEU A N 1
ATOM 1228 C CA . LEU A 1 157 ? -0.608 7.208 6.299 1.00 97.69 157 LEU A CA 1
ATOM 1229 C C . LEU A 1 157 ? 0.104 8.531 6.610 1.00 97.69 157 LEU A C 1
ATOM 1231 O O . LEU A 1 157 ? 1.289 8.514 6.934 1.00 97.69 157 LEU A O 1
ATOM 1235 N N . LEU A 1 158 ? -0.588 9.669 6.497 1.00 97.19 158 LEU A N 1
ATOM 1236 C CA . LEU A 1 158 ? -0.034 10.988 6.830 1.00 97.19 158 LEU A CA 1
ATOM 1237 C C . LEU A 1 158 ? 0.202 11.148 8.336 1.00 97.19 158 LEU A C 1
ATOM 1239 O O . LEU A 1 158 ? 1.144 11.829 8.741 1.00 97.19 158 LEU A O 1
ATOM 1243 N N . ASN A 1 159 ? -0.641 10.520 9.157 1.00 95.69 159 ASN A N 1
ATOM 1244 C CA . ASN A 1 159 ? -0.542 10.547 10.614 1.00 95.69 159 ASN A CA 1
ATOM 1245 C C . ASN A 1 159 ? 0.555 9.607 11.152 1.00 95.69 159 ASN A C 1
ATOM 1247 O O . ASN A 1 159 ? 1.050 9.814 12.265 1.00 95.69 159 ASN A O 1
ATOM 1251 N N . ASP A 1 160 ? 0.974 8.599 10.379 1.00 97.00 160 ASP A N 1
ATOM 1252 C CA . ASP A 1 160 ? 2.051 7.686 10.763 1.00 97.00 160 ASP A CA 1
ATOM 1253 C C . ASP A 1 160 ? 3.436 8.229 10.361 1.00 97.00 160 ASP A C 1
ATOM 1255 O O . ASP A 1 160 ? 3.893 8.143 9.218 1.00 97.00 160 ASP A O 1
ATOM 1259 N N . ASN A 1 161 ? 4.159 8.755 11.353 1.00 95.88 161 ASN A N 1
ATOM 1260 C CA . ASN A 1 161 ? 5.506 9.305 11.166 1.00 95.88 161 ASN A CA 1
ATOM 1261 C C . ASN A 1 161 ? 6.530 8.283 10.636 1.00 95.88 161 ASN A C 1
ATOM 1263 O O . ASN A 1 161 ? 7.551 8.685 10.074 1.00 95.88 161 ASN A O 1
ATOM 1267 N N . GLU A 1 162 ? 6.320 6.976 10.838 1.00 97.50 162 GLU A N 1
ATOM 1268 C CA . GLU A 1 162 ? 7.235 5.957 10.321 1.00 97.50 162 GLU A CA 1
ATOM 1269 C C . GLU A 1 162 ? 7.024 5.680 8.840 1.00 97.50 162 GLU A C 1
ATOM 1271 O O . GLU A 1 162 ? 7.985 5.242 8.207 1.00 97.50 162 GLU A O 1
ATOM 1276 N N . VAL A 1 163 ? 5.827 5.923 8.296 1.00 98.12 163 VAL A N 1
ATOM 1277 C CA . VAL A 1 163 ? 5.572 5.925 6.847 1.00 98.12 163 VAL A CA 1
ATOM 1278 C C . VAL A 1 163 ? 6.304 7.102 6.210 1.00 98.12 163 VAL A C 1
ATOM 1280 O O . VAL A 1 163 ? 7.019 6.919 5.222 1.00 98.12 163 VAL A O 1
ATOM 1283 N N . GLY A 1 164 ? 6.177 8.294 6.803 1.00 97.38 164 GLY A N 1
ATOM 1284 C CA . GLY A 1 164 ? 6.806 9.513 6.291 1.00 97.38 164 GLY A CA 1
ATOM 1285 C C . GLY A 1 164 ? 6.329 9.841 4.877 1.00 97.38 164 GLY A C 1
ATOM 1286 O O . GLY A 1 164 ? 7.155 10.025 3.983 1.00 97.38 164 GLY A O 1
ATOM 1287 N N . LEU A 1 165 ? 5.008 9.809 4.671 1.00 98.19 165 LEU A N 1
ATOM 1288 C CA . LEU A 1 165 ? 4.375 10.106 3.390 1.00 98.19 165 LEU A CA 1
ATOM 1289 C C . LEU A 1 165 ? 4.476 11.606 3.085 1.00 98.19 165 LEU A C 1
ATOM 1291 O O . LEU A 1 165 ? 4.052 12.447 3.876 1.00 98.19 165 LEU A O 1
ATOM 1295 N N . GLU A 1 166 ? 5.000 11.931 1.912 1.00 98.25 166 GLU A N 1
ATOM 1296 C CA . GLU A 1 166 ? 5.126 13.284 1.385 1.00 98.25 166 GLU A CA 1
ATOM 1297 C C . GLU A 1 166 ? 4.422 13.385 0.034 1.00 98.25 166 GLU A C 1
ATOM 1299 O O . GLU A 1 166 ? 4.450 12.465 -0.790 1.00 98.25 166 GLU A O 1
ATOM 1304 N N . GLY A 1 167 ? 3.817 14.536 -0.226 1.00 96.81 167 GLY A N 1
ATOM 1305 C CA . GLY A 1 167 ? 3.055 14.753 -1.440 1.00 96.81 167 GLY A CA 1
ATOM 1306 C C . GLY A 1 167 ? 2.204 16.006 -1.377 1.00 96.81 167 GLY A C 1
ATOM 1307 O O . GLY A 1 167 ? 2.331 16.842 -0.478 1.00 96.81 167 GLY A O 1
ATOM 1308 N N . SER A 1 168 ? 1.323 16.146 -2.360 1.00 96.00 168 SER A N 1
ATOM 1309 C CA . SER A 1 168 ? 0.422 17.293 -2.445 1.00 96.00 168 SER A CA 1
ATOM 1310 C C . SER A 1 168 ? -0.939 16.910 -3.006 1.00 96.00 168 SER A C 1
ATOM 1312 O O . SER A 1 168 ? -1.056 16.060 -3.888 1.00 96.00 168 SER A O 1
ATOM 1314 N N . GLN A 1 169 ? -1.980 17.562 -2.492 1.00 95.38 169 GLN A N 1
ATOM 1315 C CA . GLN A 1 169 ? -3.339 17.401 -2.990 1.00 95.38 169 GLN A CA 1
ATOM 1316 C C . GLN A 1 169 ? -3.538 18.204 -4.281 1.00 95.38 169 GLN A C 1
ATOM 1318 O O . GLN A 1 169 ? -3.218 19.392 -4.336 1.00 95.38 169 GLN A O 1
ATOM 1323 N N . SER A 1 170 ? -4.138 17.573 -5.289 1.00 92.06 170 SER A N 1
ATOM 1324 C CA . SER A 1 170 ? -4.584 18.218 -6.527 1.00 92.06 170 SER A CA 1
ATOM 1325 C C . SER A 1 170 ? -6.053 17.898 -6.826 1.00 92.06 170 SER A C 1
ATOM 1327 O O . SER A 1 170 ? -6.699 17.140 -6.096 1.00 92.06 170 SER A O 1
ATOM 1329 N N . GLU A 1 171 ? -6.580 18.453 -7.921 1.00 90.88 171 GLU A N 1
ATOM 1330 C CA . GLU A 1 171 ? -7.909 18.094 -8.440 1.00 90.88 171 GLU A CA 1
ATOM 1331 C C . GLU A 1 171 ? -8.002 16.625 -8.896 1.00 90.88 171 GLU A C 1
ATOM 1333 O O . GLU A 1 171 ? -9.094 16.065 -8.923 1.00 90.88 171 GLU A O 1
ATOM 1338 N N . TYR A 1 172 ? -6.863 15.982 -9.185 1.00 85.75 172 TYR A N 1
ATOM 1339 C CA . TYR A 1 172 ? -6.770 14.574 -9.595 1.00 85.75 172 TYR A CA 1
ATOM 1340 C C . TYR A 1 172 ? -6.477 13.620 -8.424 1.00 85.75 172 TYR A C 1
ATOM 1342 O O . TYR A 1 172 ? -6.263 12.429 -8.640 1.00 85.75 172 TYR A O 1
ATOM 1350 N N . GLY A 1 173 ? -6.457 14.127 -7.187 1.00 91.88 173 GLY A N 1
ATOM 1351 C CA . GLY A 1 173 ? -6.102 13.366 -5.988 1.00 91.88 173 GLY A CA 1
ATOM 1352 C C . GLY A 1 173 ? -4.740 13.749 -5.406 1.00 91.88 173 GLY A C 1
ATOM 1353 O O . GLY A 1 173 ? -4.076 14.680 -5.876 1.00 91.88 173 GLY A O 1
ATOM 1354 N N . TYR A 1 174 ? -4.350 13.048 -4.342 1.00 96.88 174 TYR A N 1
ATOM 1355 C CA . TYR A 1 174 ? -3.072 13.228 -3.663 1.00 96.88 174 TYR A CA 1
ATOM 1356 C C . TYR A 1 174 ? -1.944 12.581 -4.465 1.00 96.88 174 TYR A C 1
ATOM 1358 O O . TYR A 1 174 ? -1.924 11.367 -4.672 1.00 96.88 174 TYR A O 1
ATOM 1366 N N . PHE A 1 175 ? -1.004 13.405 -4.914 1.00 95.19 175 PHE A N 1
ATOM 1367 C CA . PHE A 1 175 ? 0.182 12.969 -5.633 1.00 95.19 175 PHE A CA 1
ATOM 1368 C C . PHE A 1 175 ? 1.321 12.729 -4.645 1.00 95.19 175 PHE A C 1
ATOM 1370 O O . PHE A 1 175 ? 1.781 13.666 -3.989 1.00 95.19 175 PHE A O 1
ATOM 1377 N N . ILE A 1 176 ? 1.758 11.474 -4.541 1.00 97.81 176 ILE A N 1
ATOM 1378 C CA . ILE A 1 176 ? 2.843 11.054 -3.652 1.00 97.81 176 ILE A CA 1
ATOM 1379 C C . ILE A 1 176 ? 4.179 11.446 -4.286 1.00 97.81 176 ILE A C 1
ATOM 1381 O O . ILE A 1 176 ? 4.508 10.996 -5.382 1.00 97.81 176 ILE A O 1
ATOM 1385 N N . THR A 1 177 ? 4.961 12.262 -3.584 1.00 97.38 177 THR A N 1
ATOM 1386 C CA . THR A 1 177 ? 6.303 12.681 -4.018 1.00 97.38 177 THR A CA 1
ATOM 1387 C C . THR A 1 177 ? 7.406 11.986 -3.238 1.00 97.38 177 THR A C 1
ATOM 1389 O O . THR A 1 177 ? 8.514 11.852 -3.753 1.00 97.38 177 THR A O 1
ATOM 1392 N N . GLY A 1 178 ? 7.127 11.533 -2.016 1.00 98.25 178 GLY A N 1
ATOM 1393 C CA . GLY A 1 178 ? 8.119 10.878 -1.178 1.00 98.25 178 GLY A CA 1
ATOM 1394 C C . GLY A 1 178 ? 7.506 9.946 -0.146 1.00 98.25 178 GLY A C 1
ATOM 1395 O O . GLY A 1 178 ? 6.373 10.134 0.287 1.00 98.25 178 GLY A O 1
ATOM 1396 N N . VAL A 1 179 ? 8.261 8.922 0.237 1.00 98.50 179 VAL A N 1
ATOM 1397 C CA . VAL A 1 179 ? 7.899 7.982 1.303 1.00 98.50 179 VAL A CA 1
ATOM 1398 C C . VAL A 1 179 ? 9.188 7.553 2.004 1.00 98.50 179 VAL A C 1
ATOM 1400 O O . VAL A 1 179 ? 10.220 7.389 1.350 1.00 98.50 179 VAL A O 1
ATOM 1403 N N . LYS A 1 180 ? 9.181 7.389 3.335 1.00 97.69 180 LYS A N 1
ATOM 1404 C CA . LYS A 1 180 ? 10.378 7.035 4.132 1.00 97.69 180 LYS A CA 1
ATOM 1405 C C . LYS A 1 180 ? 11.579 7.967 3.902 1.00 97.69 180 LYS A C 1
ATOM 1407 O O . LYS A 1 180 ? 12.725 7.536 4.014 1.00 97.69 180 LYS A O 1
ATOM 1412 N N . GLY A 1 181 ? 11.326 9.241 3.597 1.00 96.94 181 GLY A N 1
ATOM 1413 C CA . GLY A 1 181 ? 12.371 10.226 3.294 1.00 96.94 181 GLY A CA 1
ATOM 1414 C C . GLY A 1 181 ? 13.065 10.024 1.941 1.00 96.94 181 GLY A C 1
ATOM 1415 O O . GLY A 1 181 ? 14.116 10.618 1.706 1.00 96.94 181 GLY A O 1
ATOM 1416 N N . ILE A 1 182 ? 12.509 9.187 1.060 1.00 97.69 182 ILE A N 1
ATOM 1417 C CA . ILE A 1 182 ? 12.974 9.008 -0.316 1.00 97.69 182 ILE A CA 1
ATOM 1418 C C . ILE A 1 182 ? 12.003 9.738 -1.244 1.00 97.69 182 ILE A C 1
ATOM 1420 O O . ILE A 1 182 ? 10.842 9.350 -1.371 1.00 97.69 182 ILE A O 1
ATOM 1424 N N . THR A 1 183 ? 12.486 10.792 -1.895 1.00 97.81 183 THR A N 1
ATOM 1425 C CA . THR A 1 183 ? 11.741 11.543 -2.911 1.00 97.81 183 THR A CA 1
ATOM 1426 C C . THR A 1 183 ? 11.940 10.902 -4.281 1.00 97.81 183 THR A C 1
ATOM 1428 O O . THR A 1 183 ? 13.073 10.603 -4.650 1.00 97.81 183 THR A O 1
ATOM 1431 N N . ALA A 1 184 ? 10.856 10.722 -5.035 1.00 96.06 184 ALA A N 1
ATOM 1432 C CA . ALA A 1 184 ? 10.929 10.242 -6.411 1.00 96.06 184 ALA A CA 1
ATOM 1433 C C . ALA A 1 184 ? 11.633 11.273 -7.312 1.00 96.06 184 ALA A C 1
ATOM 1435 O O . ALA A 1 184 ? 11.262 12.452 -7.339 1.00 96.06 184 ALA A O 1
ATOM 1436 N N . ASP A 1 185 ? 12.647 10.832 -8.056 1.00 92.94 185 ASP A N 1
ATOM 1437 C CA . ASP A 1 185 ? 13.389 11.665 -8.999 1.00 92.94 185 ASP A CA 1
ATOM 1438 C C . ASP A 1 185 ? 12.667 11.772 -10.354 1.00 92.94 185 ASP A C 1
ATOM 1440 O O . ASP A 1 185 ? 12.746 10.894 -11.218 1.00 92.94 185 ASP A O 1
ATOM 1444 N N . ALA A 1 186 ? 11.991 12.901 -10.569 1.00 87.44 186 ALA A N 1
ATOM 1445 C CA . ALA A 1 186 ? 11.298 13.184 -11.823 1.00 87.44 186 ALA A CA 1
ATOM 1446 C C . ALA A 1 186 ? 12.237 13.216 -13.044 1.00 87.44 186 ALA A C 1
ATOM 1448 O O . ALA A 1 186 ? 11.805 12.864 -14.139 1.00 87.44 186 ALA A O 1
ATOM 1449 N N . ALA A 1 187 ? 13.514 13.594 -12.883 1.00 84.44 187 ALA A N 1
ATOM 1450 C CA . ALA A 1 187 ? 14.478 13.593 -13.990 1.00 84.44 187 ALA A CA 1
ATOM 1451 C C . ALA A 1 187 ? 14.849 12.172 -14.432 1.00 84.44 187 ALA A C 1
ATOM 1453 O O . ALA A 1 187 ? 15.312 11.978 -15.554 1.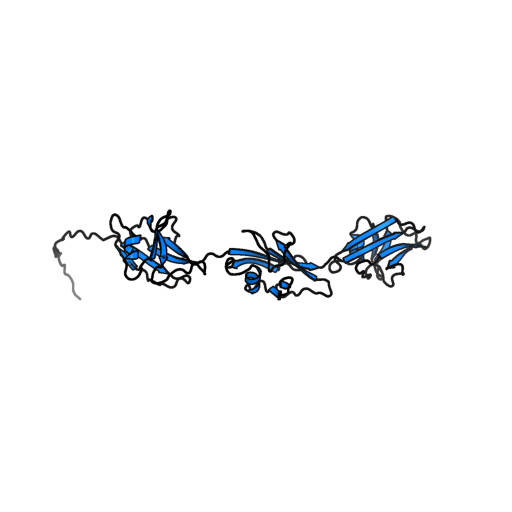00 84.44 187 ALA A O 1
ATOM 1454 N N . LYS A 1 188 ? 14.616 11.184 -13.563 1.00 82.31 188 LYS A N 1
ATOM 1455 C CA . LYS A 1 188 ? 14.765 9.763 -13.863 1.00 82.31 188 LYS A CA 1
ATOM 1456 C C . LYS A 1 188 ? 13.429 9.067 -14.123 1.00 82.31 188 LYS A C 1
ATOM 1458 O O . LYS A 1 188 ? 13.406 7.850 -14.180 1.00 82.31 188 LYS A O 1
ATOM 1463 N N . ASN A 1 189 ? 12.318 9.790 -14.277 1.00 85.62 189 ASN A N 1
ATOM 1464 C CA . ASN A 1 189 ? 10.982 9.198 -14.432 1.00 85.62 189 ASN A CA 1
ATOM 1465 C C . ASN A 1 189 ? 10.579 8.261 -13.274 1.00 85.62 189 ASN A C 1
ATOM 1467 O O . ASN A 1 189 ? 9.857 7.280 -13.478 1.00 85.62 189 ASN A O 1
ATOM 1471 N N . GLU A 1 190 ? 11.051 8.537 -12.060 1.00 92.12 190 GLU A N 1
ATOM 1472 C CA . GLU A 1 190 ? 10.646 7.786 -10.876 1.00 92.12 190 GLU A CA 1
ATOM 1473 C C . GLU A 1 190 ? 9.273 8.244 -10.373 1.00 92.12 190 GLU A C 1
ATOM 1475 O O . GLU A 1 190 ? 8.895 9.414 -10.480 1.00 92.12 190 GLU A O 1
ATOM 1480 N N . TYR A 1 191 ? 8.524 7.313 -9.794 1.00 94.56 191 TYR A N 1
ATOM 1481 C CA . TYR A 1 191 ? 7.233 7.571 -9.170 1.00 94.56 191 TYR A CA 1
ATOM 1482 C C . TYR A 1 191 ? 6.956 6.554 -8.063 1.00 94.56 191 TYR A C 1
ATOM 1484 O O . TYR A 1 191 ? 7.461 5.434 -8.080 1.00 94.56 191 TYR A O 1
ATOM 1492 N N . TRP A 1 192 ? 6.116 6.929 -7.101 1.00 97.19 192 TRP A N 1
ATOM 1493 C CA . TRP A 1 192 ? 5.625 5.997 -6.090 1.00 97.19 192 TRP A CA 1
ATOM 1494 C C . TRP A 1 192 ? 4.398 5.259 -6.612 1.00 97.19 192 TRP A C 1
ATOM 1496 O O . TRP A 1 192 ? 3.340 5.852 -6.834 1.00 97.19 192 TRP A O 1
ATOM 1506 N N . GLN A 1 193 ? 4.547 3.956 -6.821 1.00 96.25 193 GLN A N 1
ATOM 1507 C CA . GLN A 1 193 ? 3.473 3.069 -7.229 1.00 96.25 193 GLN A CA 1
ATOM 1508 C C . GLN A 1 193 ? 2.661 2.629 -6.008 1.00 96.25 193 GLN A C 1
ATOM 1510 O O . GLN A 1 193 ? 3.219 2.263 -4.973 1.00 96.25 193 GLN A O 1
ATOM 1515 N N . ILE A 1 194 ? 1.337 2.634 -6.153 1.00 98.06 194 ILE A N 1
ATOM 1516 C CA . ILE A 1 194 ? 0.396 2.128 -5.153 1.00 98.06 194 ILE A CA 1
ATOM 1517 C C . ILE A 1 194 ? -0.040 0.734 -5.597 1.00 98.06 194 ILE A C 1
ATOM 1519 O O . ILE A 1 194 ? -0.536 0.572 -6.717 1.00 98.06 194 ILE A O 1
ATOM 1523 N N . LEU A 1 195 ? 0.133 -0.263 -4.733 1.00 98.06 195 LEU A N 1
ATOM 1524 C CA . LEU A 1 195 ? -0.324 -1.624 -4.982 1.00 98.06 195 LEU A CA 1
ATOM 1525 C C . LEU A 1 195 ? -1.226 -2.113 -3.853 1.00 98.06 195 LEU A C 1
ATOM 1527 O O . LEU A 1 195 ? -0.982 -1.825 -2.684 1.00 98.06 195 LEU A O 1
ATOM 1531 N N . VAL A 1 196 ? -2.232 -2.902 -4.211 1.00 98.19 196 VAL A N 1
ATOM 1532 C CA . VAL A 1 196 ? -3.085 -3.639 -3.280 1.00 98.19 196 VAL A CA 1
ATOM 1533 C C . VAL A 1 196 ? -2.866 -5.119 -3.533 1.00 98.19 196 VAL A C 1
ATOM 1535 O O . VAL A 1 196 ? -3.042 -5.593 -4.653 1.00 98.19 196 VAL A O 1
ATOM 1538 N N . ASN A 1 197 ? -2.417 -5.849 -2.514 1.00 96.75 197 ASN A N 1
ATOM 1539 C CA . ASN A 1 197 ? -2.092 -7.276 -2.609 1.00 96.75 197 ASN A CA 1
ATOM 1540 C C . ASN A 1 197 ? -1.103 -7.615 -3.746 1.00 96.75 197 ASN A C 1
ATOM 1542 O O . ASN A 1 197 ? -1.133 -8.708 -4.308 1.00 96.75 197 ASN A O 1
ATOM 1546 N N . GLY A 1 198 ? -0.207 -6.678 -4.076 1.00 94.81 198 GLY A N 1
ATOM 1547 C CA . GLY A 1 198 ? 0.780 -6.821 -5.151 1.00 94.81 198 GLY A CA 1
ATOM 1548 C C . GLY A 1 198 ? 0.279 -6.458 -6.552 1.00 94.81 198 GLY A C 1
ATOM 1549 O O . GLY A 1 198 ? 1.068 -6.501 -7.493 1.00 94.81 198 GLY A O 1
ATOM 1550 N N . GLU A 1 199 ? -0.983 -6.059 -6.706 1.00 96.50 199 GLU A N 1
ATOM 1551 C CA . GLU A 1 199 ? -1.537 -5.566 -7.970 1.00 96.50 199 GLU A CA 1
ATOM 1552 C C . GLU A 1 199 ? -1.616 -4.038 -7.968 1.00 96.50 199 GLU A C 1
ATOM 1554 O O . GLU A 1 199 ? -1.917 -3.427 -6.946 1.00 96.50 199 GLU A O 1
ATOM 1559 N N . ALA A 1 200 ? -1.338 -3.397 -9.107 1.00 93.75 200 ALA A N 1
ATOM 1560 C CA . ALA A 1 200 ? -1.405 -1.941 -9.210 1.00 93.75 200 ALA A CA 1
ATOM 1561 C C . ALA A 1 200 ? -2.827 -1.435 -8.912 1.00 93.75 200 ALA A C 1
ATOM 1563 O O . ALA A 1 200 ? -3.800 -1.903 -9.506 1.00 93.75 200 ALA A O 1
ATOM 1564 N N . ALA A 1 201 ? -2.939 -0.461 -8.009 1.00 95.00 201 ALA A N 1
ATOM 1565 C CA . ALA A 1 201 ? -4.224 0.124 -7.656 1.00 95.00 201 ALA A CA 1
ATOM 1566 C C . ALA A 1 201 ? -4.837 0.870 -8.853 1.00 95.00 201 ALA A C 1
ATOM 1568 O O . ALA A 1 201 ? -4.154 1.596 -9.577 1.00 95.00 201 ALA A O 1
ATOM 1569 N N . THR A 1 202 ? -6.151 0.732 -9.042 1.00 90.69 202 THR A N 1
ATOM 1570 C CA . THR A 1 202 ? -6.896 1.424 -10.111 1.00 90.69 202 THR A CA 1
ATOM 1571 C C . THR A 1 202 ? -7.287 2.856 -9.746 1.00 90.69 202 THR A C 1
ATOM 1573 O O . THR A 1 202 ? -7.772 3.603 -10.593 1.00 90.69 202 THR A O 1
ATOM 1576 N N . THR A 1 203 ? -7.112 3.235 -8.482 1.00 93.44 203 THR A N 1
ATOM 1577 C CA . THR A 1 203 ? -7.426 4.555 -7.928 1.00 93.44 203 THR A CA 1
ATOM 1578 C C . THR A 1 203 ? -6.222 5.104 -7.173 1.00 93.44 203 THR A C 1
ATOM 1580 O O . THR A 1 203 ? -5.418 4.350 -6.627 1.00 93.44 203 THR A O 1
ATOM 1583 N N . GLY A 1 204 ? -6.106 6.433 -7.114 1.00 94.06 204 GLY A N 1
ATOM 1584 C CA . GLY A 1 204 ? -5.103 7.089 -6.276 1.00 94.06 204 GLY A CA 1
ATOM 1585 C C . GLY A 1 204 ? -5.377 6.896 -4.781 1.00 94.06 204 GLY A C 1
ATOM 1586 O O . GLY A 1 204 ? -6.488 6.545 -4.379 1.00 94.06 204 GLY A O 1
ATOM 1587 N N . ILE A 1 205 ? -4.373 7.187 -3.949 1.00 95.94 205 ILE A N 1
ATOM 1588 C CA . ILE A 1 205 ? -4.418 6.921 -2.502 1.00 95.94 205 ILE A CA 1
ATOM 1589 C C . ILE A 1 205 ? -5.573 7.640 -1.781 1.00 95.94 205 ILE A C 1
ATOM 1591 O O . ILE A 1 205 ? -6.120 7.114 -0.819 1.00 95.94 205 ILE A O 1
ATOM 1595 N N . SER A 1 206 ? -6.001 8.808 -2.278 1.00 94.25 206 SER A N 1
ATOM 1596 C CA . SER A 1 206 ? -7.117 9.591 -1.717 1.00 94.25 206 SER A CA 1
ATOM 1597 C C . SER A 1 206 ? -8.489 8.928 -1.841 1.00 94.25 206 SER A C 1
ATOM 1599 O O . SER A 1 206 ? -9.425 9.346 -1.167 1.00 94.25 206 SER A O 1
ATOM 1601 N N . SER A 1 207 ? -8.644 7.973 -2.754 1.00 92.81 207 SER A N 1
ATOM 1602 C CA . SER A 1 207 ? -9.920 7.297 -3.029 1.00 92.81 207 SER A CA 1
ATOM 1603 C C . SER A 1 207 ? -9.781 5.784 -2.932 1.00 92.81 207 SER A C 1
ATOM 1605 O O . SER A 1 207 ? -10.614 5.055 -3.461 1.00 92.81 207 SER A O 1
ATOM 1607 N N . LEU A 1 208 ? -8.694 5.320 -2.315 1.00 94.12 208 LEU A N 1
ATOM 1608 C CA . LEU A 1 208 ? -8.445 3.907 -2.135 1.00 94.12 208 LEU A CA 1
ATOM 1609 C C . LEU A 1 208 ? -9.392 3.358 -1.064 1.00 94.12 208 LEU A C 1
ATOM 1611 O O . LEU A 1 208 ? -9.516 3.929 0.017 1.00 94.12 208 LEU A O 1
ATOM 1615 N N . GLU A 1 209 ? -10.024 2.234 -1.373 1.00 91.31 209 GLU A N 1
ATOM 1616 C CA . GLU A 1 209 ? -10.796 1.428 -0.433 1.00 91.31 209 GLU A CA 1
ATOM 1617 C C . GLU A 1 209 ? -10.117 0.063 -0.328 1.00 91.31 209 GLU A C 1
ATOM 1619 O O . GLU A 1 209 ? -9.693 -0.496 -1.341 1.00 91.31 209 GLU A O 1
ATOM 1624 N N . LEU A 1 210 ? -9.995 -0.462 0.890 1.00 91.38 210 LEU A N 1
ATOM 1625 C CA . LEU A 1 210 ? -9.361 -1.750 1.159 1.00 91.38 210 LEU A CA 1
ATOM 1626 C C . LEU A 1 210 ? -10.324 -2.661 1.908 1.00 91.38 210 LEU A C 1
ATOM 1628 O O . LEU A 1 210 ? -11.065 -2.217 2.789 1.00 91.38 210 LEU A O 1
ATOM 1632 N N . ALA A 1 211 ? -10.295 -3.946 1.571 1.00 89.88 211 ALA A N 1
ATOM 1633 C CA . ALA A 1 211 ? -10.966 -4.970 2.347 1.00 89.88 211 ALA A CA 1
ATOM 1634 C C . ALA A 1 211 ? -10.129 -5.350 3.577 1.00 89.88 211 ALA A C 1
ATOM 1636 O O . ALA A 1 211 ? -8.912 -5.161 3.635 1.00 89.88 211 ALA A O 1
ATOM 1637 N N . TYR A 1 212 ? -10.791 -5.934 4.577 1.00 84.88 212 TYR A N 1
ATOM 1638 C CA . TYR A 1 212 ? -10.100 -6.448 5.754 1.00 84.88 212 TYR A CA 1
ATOM 1639 C C . TYR A 1 212 ? -9.051 -7.496 5.359 1.00 84.88 212 TYR A C 1
ATOM 1641 O O . TYR A 1 212 ? -9.377 -8.511 4.740 1.00 84.88 212 TYR A O 1
ATOM 1649 N N . GLY A 1 213 ? -7.807 -7.264 5.780 1.00 87.75 213 GLY A N 1
ATOM 1650 C CA . GLY A 1 213 ? -6.672 -8.144 5.504 1.00 87.75 213 GLY A CA 1
ATOM 1651 C C . GLY A 1 213 ? -5.917 -7.835 4.210 1.00 87.75 213 GLY A C 1
ATOM 1652 O O . GLY A 1 213 ? -4.918 -8.505 3.952 1.00 87.75 213 GLY A O 1
ATOM 1653 N N . ASP A 1 214 ? -6.345 -6.839 3.428 1.00 96.69 214 ASP A N 1
ATOM 1654 C CA . ASP A 1 214 ? -5.572 -6.371 2.279 1.00 96.69 214 ASP A CA 1
ATOM 1655 C C . ASP A 1 214 ? -4.237 -5.754 2.716 1.00 96.69 214 ASP A C 1
ATOM 1657 O O . ASP A 1 214 ? -4.123 -5.108 3.764 1.00 96.69 214 ASP A O 1
ATOM 1661 N N . VAL A 1 215 ? -3.227 -5.926 1.865 1.00 98.06 215 VAL A N 1
ATOM 1662 C CA . VAL A 1 215 ? -1.909 -5.313 2.023 1.00 98.06 215 VAL A CA 1
ATOM 1663 C C . VAL A 1 215 ? -1.774 -4.153 1.051 1.00 98.06 215 VAL A C 1
ATOM 1665 O O . VAL A 1 215 ? -1.814 -4.343 -0.166 1.00 98.06 215 VAL A O 1
ATOM 1668 N N . LEU A 1 216 ? -1.557 -2.960 1.593 1.00 98.50 216 LEU A N 1
ATOM 1669 C CA . LEU A 1 216 ? -1.168 -1.784 0.831 1.00 98.50 216 LEU A CA 1
ATOM 1670 C C . LEU A 1 216 ? 0.354 -1.749 0.686 1.00 98.50 216 LEU A C 1
ATOM 1672 O O . LEU A 1 216 ? 1.068 -1.691 1.687 1.00 98.50 216 LEU A O 1
ATOM 1676 N N . SER A 1 217 ? 0.856 -1.702 -0.544 1.00 98.56 217 SER A N 1
ATOM 1677 C CA . SER A 1 217 ? 2.267 -1.432 -0.813 1.00 98.56 217 SER A CA 1
ATOM 1678 C C . SER A 1 217 ? 2.457 -0.067 -1.468 1.00 98.56 217 SER A C 1
ATOM 1680 O O . SER A 1 217 ? 1.786 0.253 -2.448 1.00 98.56 217 SER A O 1
ATOM 1682 N N . LEU A 1 218 ? 3.416 0.709 -0.960 1.00 98.56 218 LEU A N 1
ATOM 1683 C CA . LEU A 1 218 ? 3.980 1.872 -1.646 1.00 98.56 218 LEU A CA 1
ATOM 1684 C C . LEU A 1 218 ? 5.390 1.507 -2.110 1.00 98.56 218 LEU A C 1
ATOM 1686 O O . LEU A 1 218 ? 6.281 1.276 -1.291 1.00 98.56 218 LEU A O 1
ATOM 1690 N N . GLU A 1 219 ? 5.594 1.416 -3.417 1.00 97.94 219 GLU A N 1
ATOM 1691 C CA . GLU A 1 219 ? 6.866 0.970 -3.991 1.00 97.94 219 GLU A CA 1
ATOM 1692 C C . GLU A 1 219 ? 7.433 2.060 -4.895 1.00 97.94 219 GLU A C 1
ATOM 1694 O O . GLU A 1 219 ? 6.740 2.552 -5.788 1.00 97.94 219 GLU A O 1
ATOM 1699 N N . LEU A 1 220 ? 8.684 2.463 -4.658 1.00 96.94 220 LEU A N 1
ATOM 1700 C CA . LEU A 1 220 ? 9.366 3.367 -5.575 1.00 96.94 220 LEU A CA 1
ATOM 1701 C C . LEU A 1 220 ? 9.621 2.610 -6.877 1.00 96.94 220 LEU A C 1
ATOM 1703 O O . LEU A 1 220 ? 10.238 1.547 -6.883 1.00 96.94 220 LEU A O 1
ATOM 1707 N N . SER A 1 221 ? 9.131 3.167 -7.971 1.00 92.12 221 SER A N 1
ATOM 1708 C CA . SER A 1 221 ? 9.187 2.579 -9.298 1.00 92.12 221 SER A CA 1
ATOM 1709 C C . SER A 1 221 ? 9.734 3.598 -10.286 1.00 92.12 221 SER A C 1
ATOM 1711 O O . SER A 1 221 ? 9.859 4.787 -9.988 1.00 92.12 221 SER A O 1
ATOM 1713 N N . GLN A 1 222 ? 10.069 3.124 -11.476 1.00 87.81 222 GLN A N 1
ATOM 1714 C CA . GLN A 1 222 ? 10.519 3.951 -12.580 1.00 87.81 222 GLN A CA 1
ATOM 1715 C C . GLN A 1 222 ? 9.846 3.471 -13.859 1.00 87.81 222 GLN A C 1
ATOM 1717 O O . GLN A 1 222 ? 9.698 2.264 -14.074 1.00 87.81 222 GLN A O 1
ATOM 1722 N N . TRP A 1 223 ? 9.422 4.410 -14.705 1.00 82.88 223 TRP A N 1
ATOM 1723 C CA . TRP A 1 223 ? 8.931 4.062 -16.034 1.00 82.88 223 TRP A CA 1
ATOM 1724 C C . TRP A 1 223 ? 10.019 3.317 -16.812 1.00 82.88 223 TRP A C 1
ATOM 1726 O O . TRP A 1 223 ? 11.170 3.744 -16.841 1.00 82.88 223 TRP A O 1
ATOM 1736 N N . GLN A 1 224 ? 9.649 2.195 -17.430 1.00 78.56 224 GLN A N 1
ATOM 1737 C CA . GLN A 1 224 ? 10.521 1.541 -18.399 1.00 78.56 224 GLN A CA 1
ATOM 1738 C C . GLN A 1 224 ? 10.692 2.468 -19.597 1.00 78.56 224 GLN A C 1
ATOM 1740 O O . GLN A 1 224 ? 9.709 3.040 -20.076 1.00 78.56 224 GLN A O 1
ATOM 1745 N N . ASP A 1 225 ? 11.923 2.590 -20.079 1.00 82.31 225 ASP A N 1
ATOM 1746 C CA . ASP A 1 225 ? 12.159 3.177 -21.389 1.00 82.31 225 ASP A CA 1
ATOM 1747 C C . ASP A 1 225 ? 12.054 2.073 -22.447 1.00 82.31 225 ASP A C 1
ATOM 1749 O O . ASP A 1 225 ? 12.087 0.870 -22.150 1.00 82.31 225 ASP A O 1
ATOM 1753 N N . SER A 1 226 ? 11.884 2.481 -23.694 1.00 88.94 226 SER A N 1
ATOM 1754 C CA . SER A 1 226 ? 11.793 1.569 -24.815 1.00 88.94 226 SER A CA 1
ATOM 1755 C C . SER A 1 226 ? 12.450 2.163 -26.044 1.00 88.94 226 SER A C 1
ATOM 1757 O O . SER A 1 226 ? 12.172 3.306 -26.417 1.00 88.94 226 SER A O 1
ATOM 1759 N N . PHE A 1 227 ? 13.243 1.351 -26.728 1.00 93.06 227 PHE A N 1
ATOM 1760 C CA . PHE A 1 227 ? 13.867 1.723 -27.989 1.00 93.06 227 PHE A CA 1
ATOM 1761 C C . PHE A 1 227 ? 13.564 0.686 -29.066 1.00 93.06 227 PHE A C 1
ATOM 1763 O O . PHE A 1 227 ? 13.340 -0.496 -28.788 1.00 93.06 227 PHE A O 1
ATOM 1770 N N . GLY A 1 228 ? 13.523 1.142 -30.315 1.00 96.38 228 GLY A N 1
ATOM 1771 C CA . GLY A 1 228 ? 13.494 0.256 -31.469 1.00 96.38 228 GLY A CA 1
ATOM 1772 C C . GLY A 1 228 ? 14.866 -0.375 -31.677 1.00 96.38 228 GLY A C 1
ATOM 1773 O O . GLY A 1 228 ? 15.883 0.303 -31.555 1.00 96.38 228 GLY A O 1
ATOM 1774 N N . VAL A 1 229 ? 14.898 -1.656 -32.021 1.00 97.75 229 VAL A N 1
ATOM 1775 C CA . VAL A 1 229 ? 16.107 -2.374 -32.425 1.00 97.75 229 VAL A CA 1
ATOM 1776 C C . VAL A 1 229 ? 15.890 -2.940 -33.809 1.00 97.75 229 VAL A C 1
ATOM 1778 O O . VAL A 1 229 ? 14.976 -3.741 -34.023 1.00 97.75 229 VAL A O 1
ATOM 1781 N N . VAL A 1 230 ? 16.759 -2.534 -34.730 1.00 98.44 230 VAL A N 1
ATOM 1782 C CA . VAL A 1 230 ? 16.829 -3.066 -36.087 1.00 98.44 230 VAL A CA 1
ATOM 1783 C C . VAL A 1 230 ? 18.177 -3.747 -36.277 1.00 98.44 230 VAL A C 1
ATOM 1785 O O . VAL A 1 230 ? 19.214 -3.174 -35.952 1.00 98.44 230 VAL A O 1
ATOM 1788 N N . VAL A 1 231 ? 18.175 -4.963 -36.814 1.00 98.50 231 VAL A N 1
ATOM 1789 C CA . VAL A 1 231 ? 19.403 -5.674 -37.195 1.00 98.50 231 VAL A CA 1
ATOM 1790 C C . VAL A 1 231 ? 19.391 -5.891 -38.698 1.00 98.50 231 VAL A C 1
ATOM 1792 O O . VAL A 1 231 ? 18.393 -6.391 -39.219 1.00 98.50 231 VAL A O 1
ATOM 1795 N N . LYS A 1 232 ? 20.479 -5.536 -39.385 1.00 98.50 232 LYS A N 1
ATOM 1796 C CA . LYS A 1 232 ? 20.630 -5.700 -40.836 1.00 98.50 232 LYS A CA 1
ATOM 1797 C C . LYS A 1 232 ? 21.853 -6.533 -41.201 1.00 98.50 232 LYS A C 1
ATOM 1799 O O . LYS A 1 232 ? 22.909 -6.372 -40.589 1.00 98.50 232 LYS A O 1
ATOM 1804 N N . ASP A 1 233 ? 21.698 -7.407 -42.193 1.00 97.56 233 ASP A N 1
ATOM 1805 C CA . ASP A 1 233 ? 22.822 -8.119 -42.813 1.00 97.56 233 ASP A CA 1
ATOM 1806 C C . ASP A 1 233 ? 23.625 -7.217 -43.770 1.00 97.56 233 ASP A C 1
ATOM 1808 O O . ASP A 1 233 ? 23.304 -6.042 -43.958 1.00 97.56 233 ASP A O 1
ATOM 1812 N N . LEU A 1 234 ? 24.678 -7.776 -44.375 1.00 96.62 234 LEU A N 1
ATOM 1813 C CA . LEU A 1 234 ? 25.581 -7.064 -45.286 1.00 96.62 234 LEU A CA 1
ATOM 1814 C C . LEU A 1 234 ? 24.875 -6.582 -46.567 1.00 96.62 234 LEU A C 1
ATOM 1816 O O . LEU A 1 234 ? 25.286 -5.600 -47.186 1.00 96.62 234 LEU A O 1
ATOM 1820 N N . GLU A 1 235 ? 23.804 -7.263 -46.976 1.00 96.62 235 GLU A N 1
ATOM 1821 C CA . GLU A 1 235 ? 22.947 -6.879 -48.096 1.00 96.62 235 GLU A CA 1
ATOM 1822 C C . GLU A 1 235 ? 21.898 -5.814 -47.721 1.00 96.62 235 GLU A C 1
ATOM 1824 O O . GLU A 1 235 ? 21.188 -5.315 -48.601 1.00 96.62 235 GLU A O 1
ATOM 1829 N N . GLY A 1 236 ? 21.806 -5.443 -46.440 1.00 94.75 236 GLY A N 1
ATOM 1830 C CA . GLY A 1 236 ? 20.861 -4.466 -45.906 1.00 94.75 236 GLY A CA 1
ATOM 1831 C C . GLY A 1 236 ? 19.464 -5.027 -45.621 1.00 94.75 236 GLY A C 1
ATOM 1832 O O . GLY A 1 236 ? 18.531 -4.247 -45.409 1.00 94.75 236 GLY A O 1
ATOM 1833 N N . ASN A 1 237 ? 19.282 -6.352 -45.623 1.00 96.88 237 ASN A N 1
ATOM 1834 C CA . ASN A 1 237 ? 18.011 -6.976 -45.259 1.00 96.88 237 ASN A CA 1
ATOM 1835 C C . ASN A 1 237 ? 17.801 -6.910 -43.744 1.00 96.88 237 ASN A C 1
ATOM 1837 O O . ASN A 1 237 ? 18.701 -7.223 -42.967 1.00 96.88 237 ASN A O 1
ATOM 1841 N N . GLU A 1 238 ? 16.586 -6.569 -43.315 1.00 98.00 238 GLU A N 1
ATOM 1842 C CA . GLU A 1 238 ? 16.219 -6.588 -41.897 1.00 98.00 238 GLU A CA 1
ATOM 1843 C C . GLU A 1 238 ? 16.069 -8.031 -41.388 1.00 98.00 238 GLU A C 1
ATOM 1845 O O . GLU A 1 238 ? 15.193 -8.780 -41.826 1.00 98.00 238 GLU A O 1
ATOM 1850 N N . LEU A 1 239 ? 16.915 -8.406 -40.431 1.00 97.75 239 LEU A N 1
ATOM 1851 C CA . LEU A 1 239 ? 16.883 -9.687 -39.718 1.00 97.75 239 LEU A CA 1
ATOM 1852 C C . LEU A 1 239 ? 16.029 -9.624 -38.446 1.00 97.75 239 LEU A C 1
ATOM 1854 O O . LEU A 1 239 ? 15.532 -10.646 -37.971 1.00 97.75 239 LEU A O 1
ATOM 1858 N N . LEU A 1 240 ? 15.896 -8.426 -37.875 1.00 98.06 240 LEU A N 1
ATOM 1859 C CA . LEU A 1 240 ? 15.120 -8.138 -36.674 1.00 98.06 240 LEU A CA 1
ATOM 1860 C C . LEU A 1 240 ? 14.617 -6.696 -36.743 1.00 98.06 240 LEU A C 1
ATOM 1862 O O . LEU A 1 240 ? 15.364 -5.811 -37.152 1.00 98.06 240 LEU A O 1
ATOM 1866 N N . ASN A 1 241 ? 13.376 -6.470 -36.313 1.00 97.56 241 ASN A N 1
ATOM 1867 C CA . ASN A 1 241 ? 12.793 -5.145 -36.129 1.00 97.56 241 ASN A CA 1
ATOM 1868 C C . ASN A 1 241 ? 11.744 -5.228 -35.010 1.00 97.56 241 ASN A C 1
ATOM 1870 O O . ASN A 1 241 ? 10.654 -5.772 -35.213 1.00 97.56 241 ASN A O 1
ATOM 1874 N N . LYS A 1 242 ? 12.105 -4.788 -33.802 1.00 96.31 242 LYS A N 1
ATOM 1875 C CA . LYS A 1 242 ? 11.244 -4.871 -32.610 1.00 96.31 242 LYS A CA 1
ATOM 1876 C C . LYS A 1 242 ? 11.504 -3.724 -31.642 1.00 96.31 242 LYS A C 1
ATOM 1878 O O . LYS A 1 242 ? 12.458 -2.972 -31.797 1.00 96.31 242 LYS A O 1
ATOM 1883 N N . THR A 1 243 ? 10.680 -3.638 -30.607 1.00 94.94 243 THR A N 1
ATOM 1884 C CA . THR A 1 243 ? 10.922 -2.777 -29.447 1.00 94.94 243 THR A CA 1
ATOM 1885 C C . THR A 1 243 ? 11.534 -3.595 -28.315 1.00 94.94 243 THR A C 1
ATOM 1887 O O . THR A 1 243 ? 11.071 -4.705 -28.037 1.00 94.94 243 THR A O 1
ATOM 1890 N N . VAL A 1 244 ? 12.547 -3.037 -27.657 1.00 92.12 244 VAL A N 1
ATOM 1891 C CA . VAL A 1 244 ? 13.119 -3.550 -26.408 1.00 92.12 244 VAL A CA 1
ATOM 1892 C C . VAL A 1 244 ? 12.725 -2.591 -25.292 1.00 92.12 244 VAL A C 1
ATOM 1894 O O . VAL A 1 244 ? 12.985 -1.394 -25.391 1.00 92.12 244 VAL A O 1
ATOM 1897 N N . ASN A 1 245 ? 12.080 -3.119 -24.252 1.00 88.31 245 ASN A N 1
ATOM 1898 C CA . ASN A 1 245 ? 11.779 -2.374 -23.031 1.00 88.31 245 ASN A CA 1
ATOM 1899 C C . ASN A 1 245 ? 12.874 -2.660 -22.012 1.00 88.31 245 ASN A C 1
ATOM 1901 O O . ASN A 1 245 ? 13.243 -3.822 -21.835 1.00 88.31 245 ASN A O 1
ATOM 1905 N N . TYR A 1 246 ? 13.354 -1.633 -21.326 1.00 85.44 246 TYR A N 1
ATOM 1906 C CA . TYR A 1 246 ? 14.409 -1.791 -20.334 1.00 85.44 246 TYR A CA 1
ATOM 1907 C C . TYR A 1 246 ? 14.276 -0.774 -19.204 1.00 85.44 246 TYR A C 1
ATOM 1909 O O . TYR A 1 246 ? 13.620 0.265 -19.326 1.00 85.44 246 TYR A O 1
ATOM 1917 N N . TYR A 1 247 ? 14.886 -1.096 -18.070 1.00 79.06 247 TYR A N 1
ATOM 1918 C CA . TYR A 1 247 ? 14.928 -0.206 -16.917 1.00 79.06 247 TYR A CA 1
ATOM 1919 C C . TYR A 1 247 ? 16.232 0.589 -16.941 1.00 79.06 247 TYR A C 1
ATOM 1921 O O . TYR A 1 247 ? 17.223 0.151 -16.361 1.00 79.06 247 TYR A O 1
ATOM 1929 N N . ALA A 1 248 ? 16.231 1.765 -17.572 1.00 75.75 248 ALA A N 1
ATOM 1930 C CA . ALA A 1 248 ? 17.440 2.570 -17.787 1.00 75.75 248 ALA A CA 1
ATOM 1931 C C . ALA A 1 248 ? 18.239 2.906 -16.505 1.00 75.75 248 ALA A C 1
ATOM 1933 O O . ALA A 1 248 ? 19.438 3.162 -16.576 1.00 75.75 248 ALA A O 1
ATOM 1934 N N . TYR A 1 249 ? 17.618 2.871 -15.319 1.00 74.25 249 TYR A N 1
ATOM 1935 C CA . TYR A 1 249 ? 18.325 3.007 -14.036 1.00 74.25 249 TYR A CA 1
ATOM 1936 C C . TYR A 1 249 ? 19.078 1.758 -13.568 1.00 74.25 249 TYR A C 1
ATOM 1938 O O . TYR A 1 249 ? 19.984 1.857 -12.738 1.00 74.25 249 TYR A O 1
ATOM 1946 N N . LYS A 1 250 ? 18.629 0.580 -14.001 1.00 73.75 250 LYS A N 1
ATOM 1947 C CA . LYS A 1 250 ? 19.100 -0.724 -13.530 1.00 73.75 250 LYS A CA 1
ATOM 1948 C C . LYS A 1 250 ? 20.096 -1.341 -14.499 1.00 73.75 250 LYS A C 1
ATOM 1950 O O . LYS A 1 250 ? 20.965 -2.093 -14.064 1.00 73.75 250 LYS A O 1
ATOM 1955 N N . GLU A 1 251 ? 19.942 -1.052 -15.783 1.00 83.94 251 GLU A N 1
ATOM 1956 C CA . GLU A 1 251 ? 20.675 -1.709 -16.854 1.00 83.94 251 GLU A CA 1
ATOM 1957 C C . GLU A 1 251 ? 20.941 -0.739 -18.014 1.00 83.94 251 GLU A C 1
ATOM 1959 O O . GLU A 1 251 ? 20.162 0.181 -18.276 1.00 83.94 251 GLU A O 1
ATOM 1964 N N . SER A 1 252 ? 22.068 -0.928 -18.695 1.00 90.44 252 SER A N 1
ATOM 1965 C CA . SER A 1 252 ? 22.420 -0.173 -19.899 1.00 90.44 252 SER A CA 1
ATOM 1966 C C . SER A 1 252 ? 21.673 -0.694 -21.134 1.00 90.44 252 SER A C 1
ATOM 1968 O O . SER A 1 252 ? 21.109 -1.790 -21.122 1.00 90.44 252 SER A O 1
ATOM 1970 N N . VAL A 1 253 ? 21.727 0.049 -22.248 1.00 93.19 253 VAL A N 1
ATOM 1971 C CA . VAL A 1 253 ? 21.251 -0.446 -23.557 1.00 93.19 253 VAL A CA 1
ATOM 1972 C C . VAL A 1 253 ? 21.942 -1.764 -23.923 1.00 93.19 253 VAL A C 1
ATOM 1974 O O . VAL A 1 253 ? 21.294 -2.686 -24.412 1.00 93.19 253 VAL A O 1
ATOM 1977 N N . LEU A 1 254 ? 23.243 -1.889 -23.641 1.00 95.69 254 LEU A N 1
ATOM 1978 C CA . LEU A 1 254 ? 23.988 -3.129 -23.853 1.00 95.69 254 LEU A CA 1
ATOM 1979 C C . LEU A 1 254 ? 23.428 -4.285 -23.013 1.00 95.69 254 LEU A C 1
ATOM 1981 O O . LEU A 1 254 ? 23.204 -5.365 -23.553 1.00 95.69 254 LEU A O 1
ATOM 1985 N N . ASP A 1 255 ? 23.181 -4.068 -21.721 1.00 94.19 255 ASP A N 1
ATOM 1986 C CA . ASP A 1 255 ? 22.630 -5.103 -20.837 1.00 94.19 255 ASP A CA 1
ATOM 1987 C C . ASP A 1 255 ? 21.253 -5.574 -21.323 1.00 94.19 255 ASP A C 1
ATOM 1989 O O . ASP A 1 255 ? 21.001 -6.778 -21.396 1.00 94.19 255 ASP A O 1
ATOM 1993 N N . ALA A 1 256 ? 20.397 -4.634 -21.739 1.00 93.88 256 ALA A N 1
ATOM 1994 C CA . ALA A 1 256 ? 19.083 -4.935 -22.301 1.00 93.88 256 ALA A CA 1
ATOM 1995 C C . ALA A 1 256 ? 19.182 -5.785 -23.582 1.00 93.88 256 ALA A C 1
ATOM 1997 O O . ALA A 1 256 ? 18.447 -6.759 -23.740 1.00 93.88 256 ALA A O 1
ATOM 1998 N N . LEU A 1 257 ? 20.122 -5.464 -24.480 1.00 95.94 257 LEU A N 1
ATOM 1999 C CA . LEU A 1 257 ? 20.354 -6.232 -25.711 1.00 95.94 257 LEU A CA 1
ATOM 2000 C C . LEU A 1 257 ? 20.954 -7.617 -25.448 1.00 95.94 257 LEU A C 1
ATOM 2002 O O . LEU A 1 257 ? 20.605 -8.568 -26.143 1.00 95.94 257 LEU A O 1
ATOM 2006 N N . LEU A 1 258 ? 21.849 -7.746 -24.466 1.00 95.75 258 LEU A N 1
ATOM 2007 C CA . LEU A 1 258 ? 22.421 -9.036 -24.062 1.00 95.75 258 LEU A CA 1
ATOM 2008 C C . LEU A 1 258 ? 21.381 -9.940 -23.391 1.00 95.75 258 LEU A C 1
ATOM 2010 O O . LEU A 1 258 ? 21.463 -11.163 -23.507 1.00 95.75 258 LEU A O 1
ATOM 2014 N N . ALA A 1 259 ? 20.415 -9.351 -22.684 1.00 94.25 259 ALA A N 1
ATOM 2015 C CA . ALA A 1 259 ? 19.314 -10.072 -22.056 1.00 94.25 259 ALA A CA 1
ATOM 2016 C C . ALA A 1 259 ? 18.214 -10.477 -23.055 1.00 94.25 259 ALA A C 1
ATOM 2018 O O . ALA A 1 259 ? 17.507 -11.462 -22.817 1.00 94.25 259 ALA A O 1
ATOM 2019 N N . ASP A 1 260 ? 18.058 -9.750 -24.167 1.00 94.88 260 ASP A N 1
ATOM 2020 C CA . ASP A 1 260 ? 17.053 -10.054 -25.186 1.00 94.88 260 ASP A CA 1
ATOM 2021 C C . ASP A 1 260 ? 17.480 -11.245 -26.060 1.00 94.88 260 ASP A C 1
ATOM 2023 O O . ASP A 1 260 ? 18.341 -11.159 -26.940 1.00 94.88 260 ASP A O 1
ATOM 2027 N N . SER A 1 261 ? 16.823 -12.386 -25.839 1.00 94.25 261 SER A N 1
ATOM 2028 C CA . SER A 1 261 ? 17.123 -13.640 -26.535 1.00 94.25 261 SER A CA 1
ATOM 2029 C C . SER A 1 261 ? 16.915 -13.596 -28.051 1.00 94.25 261 SER A C 1
ATOM 2031 O O . SER A 1 261 ? 17.404 -14.487 -28.739 1.00 94.25 261 SER A O 1
ATOM 2033 N N . GLU A 1 262 ? 16.166 -12.623 -28.581 1.00 96.38 262 GLU A N 1
ATOM 2034 C CA . GLU A 1 262 ? 15.934 -12.503 -30.024 1.00 96.38 262 GLU A CA 1
ATOM 2035 C C . GLU A 1 262 ? 17.005 -11.674 -30.731 1.00 96.38 262 GLU A C 1
ATOM 2037 O O . GLU A 1 262 ? 17.180 -11.860 -31.936 1.00 96.38 262 GLU A O 1
ATOM 2042 N N . VAL A 1 263 ? 17.714 -10.788 -30.020 1.00 96.81 263 VAL A N 1
ATOM 2043 C CA . VAL A 1 263 ? 18.818 -9.988 -30.580 1.00 96.81 263 VAL A CA 1
ATOM 2044 C C . VAL A 1 263 ? 20.037 -10.869 -30.851 1.00 96.81 263 VAL A C 1
ATOM 2046 O O . VAL A 1 263 ? 20.690 -10.713 -31.884 1.00 96.81 263 VAL A O 1
ATOM 2049 N N . GLU A 1 264 ? 20.313 -11.827 -29.959 1.00 96.50 264 GLU A N 1
ATOM 2050 C CA . GLU A 1 264 ? 21.470 -12.731 -30.049 1.00 96.50 264 GLU A CA 1
ATOM 2051 C C . GLU A 1 264 ? 22.793 -11.953 -30.197 1.00 96.50 264 GLU A C 1
ATOM 2053 O O . GLU A 1 264 ? 23.627 -12.265 -31.051 1.00 96.50 264 GLU A O 1
ATOM 2058 N N . LEU A 1 265 ? 22.962 -10.897 -29.392 1.00 97.25 265 LEU A N 1
ATOM 2059 C CA . LEU A 1 265 ? 24.166 -10.070 -29.396 1.00 97.25 265 LEU A CA 1
ATOM 2060 C C . LEU A 1 265 ? 25.359 -10.870 -28.852 1.00 97.25 265 LEU A C 1
ATOM 2062 O O . LEU A 1 265 ? 25.329 -11.375 -27.730 1.00 97.25 265 LEU A O 1
ATOM 2066 N N . ALA A 1 266 ? 26.422 -10.957 -29.644 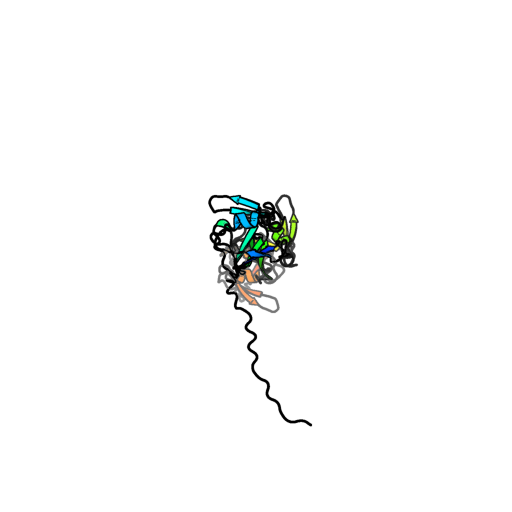1.00 96.81 266 ALA A N 1
ATOM 2067 C CA . ALA A 1 266 ? 27.679 -11.599 -29.296 1.00 96.81 266 ALA A CA 1
ATOM 2068 C C . ALA A 1 266 ? 28.830 -10.595 -29.382 1.00 96.81 266 ALA A C 1
ATOM 2070 O O . ALA A 1 266 ? 28.910 -9.769 -30.296 1.00 96.81 266 ALA A O 1
ATOM 2071 N N . GLY A 1 267 ? 29.752 -10.692 -28.434 1.00 95.50 267 GLY A N 1
ATOM 2072 C CA . GLY A 1 267 ? 30.869 -9.773 -28.329 1.00 95.50 267 GLY A CA 1
ATOM 2073 C C . GLY A 1 267 ? 31.655 -9.960 -27.044 1.00 95.50 267 GLY A C 1
ATOM 2074 O O . GLY A 1 267 ? 31.422 -10.889 -26.264 1.00 95.50 267 GLY A O 1
ATOM 2075 N N . SER A 1 268 ? 32.608 -9.065 -26.827 1.00 94.06 268 SER A N 1
ATOM 2076 C CA . SER A 1 268 ? 33.472 -9.095 -25.651 1.00 94.06 268 SER A CA 1
ATOM 2077 C C . 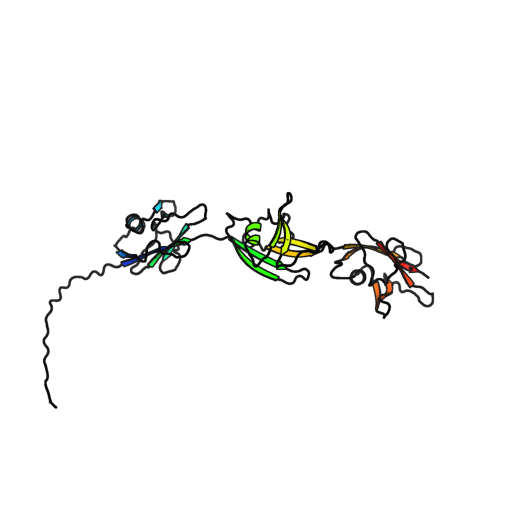SER A 1 268 ? 33.891 -7.698 -25.226 1.00 94.06 268 SER A C 1
ATOM 2079 O O . SER A 1 268 ? 34.157 -6.841 -26.068 1.00 94.06 268 SER A O 1
ATOM 2081 N N . GLU A 1 269 ? 34.035 -7.505 -23.917 1.00 93.62 269 GLU A N 1
ATOM 2082 C CA . GLU A 1 269 ? 34.610 -6.285 -23.359 1.00 93.62 269 GLU A CA 1
ATOM 2083 C C . GLU A 1 269 ? 36.086 -6.120 -23.725 1.00 93.62 269 GLU A C 1
ATOM 2085 O O . GLU A 1 269 ? 36.867 -7.077 -23.734 1.00 93.62 269 GLU A O 1
ATOM 2090 N N . SER A 1 270 ? 36.470 -4.874 -23.980 1.00 88.12 270 SER A N 1
ATOM 2091 C CA . SER A 1 270 ? 37.849 -4.459 -24.220 1.00 88.12 270 SER A CA 1
ATOM 2092 C C . SER A 1 270 ? 38.149 -3.160 -23.472 1.00 88.12 270 SER A C 1
ATOM 2094 O O . SER A 1 270 ? 37.253 -2.517 -22.929 1.00 88.12 270 SER A O 1
ATOM 2096 N N . GLU A 1 271 ? 39.408 -2.720 -23.477 1.00 87.81 271 GLU A N 1
ATOM 2097 C CA . GLU A 1 271 ? 39.778 -1.412 -22.913 1.00 87.81 271 GLU A CA 1
ATOM 2098 C C . GLU A 1 271 ? 39.132 -0.218 -23.648 1.00 87.81 271 GLU A C 1
ATOM 2100 O O . GLU A 1 271 ? 39.105 0.889 -23.114 1.00 87.81 271 GLU A O 1
ATOM 2105 N N . TYR A 1 272 ? 38.581 -0.450 -24.844 1.00 82.19 272 TYR A N 1
ATOM 2106 C CA . TYR A 1 272 ? 37.872 0.537 -25.662 1.00 82.19 272 TYR A CA 1
ATOM 2107 C C . TYR A 1 272 ? 36.340 0.381 -25.605 1.00 82.19 272 TYR A C 1
ATOM 2109 O O . TYR A 1 272 ? 35.631 1.072 -26.335 1.00 82.19 272 TYR A O 1
ATOM 2117 N N . GLY A 1 273 ? 35.829 -0.503 -24.739 1.00 87.19 273 GLY A N 1
ATOM 2118 C CA . GLY A 1 273 ? 34.409 -0.832 -24.593 1.00 87.19 273 GLY A CA 1
ATOM 2119 C C . GLY A 1 273 ? 34.019 -2.168 -25.231 1.00 87.19 273 GLY A C 1
ATOM 2120 O O . GLY A 1 273 ? 34.873 -2.916 -25.722 1.00 87.19 273 GLY A O 1
ATOM 2121 N N . TYR A 1 274 ? 32.716 -2.461 -25.215 1.00 94.88 274 TYR A N 1
ATOM 2122 C CA . TYR A 1 274 ? 32.159 -3.712 -25.721 1.00 94.88 274 TYR A CA 1
ATOM 2123 C C . TYR A 1 274 ? 32.267 -3.791 -27.246 1.00 94.88 274 TYR A C 1
ATOM 2125 O O . TYR A 1 274 ? 31.651 -3.008 -27.973 1.00 94.88 274 TYR A O 1
ATOM 2133 N N . TYR A 1 275 ? 33.048 -4.754 -27.731 1.00 93.56 275 TYR A N 1
ATOM 2134 C CA . TYR A 1 275 ? 33.223 -5.015 -29.153 1.00 93.56 275 TYR A CA 1
ATOM 2135 C C . TYR A 1 275 ? 32.231 -6.077 -29.622 1.00 93.56 275 TYR A C 1
ATOM 2137 O O . TYR A 1 275 ? 32.261 -7.212 -29.143 1.00 93.56 275 TYR A O 1
ATOM 2145 N N . ILE A 1 276 ? 31.367 -5.706 -30.567 1.00 96.75 276 ILE A N 1
ATOM 2146 C CA . ILE A 1 276 ? 30.356 -6.595 -31.145 1.00 96.75 276 ILE A CA 1
ATOM 2147 C C . ILE A 1 276 ? 31.025 -7.498 -32.185 1.00 96.75 276 ILE A C 1
ATOM 2149 O O . ILE A 1 276 ? 31.552 -7.018 -33.188 1.00 96.75 276 ILE A O 1
ATOM 2153 N N . THR A 1 277 ? 30.985 -8.810 -31.956 1.00 96.56 277 THR A N 1
ATOM 2154 C CA . THR A 1 277 ? 31.516 -9.825 -32.880 1.00 96.56 277 THR A CA 1
ATOM 2155 C C . THR A 1 277 ? 30.423 -10.476 -33.716 1.00 96.56 277 THR A C 1
ATOM 2157 O O . THR A 1 277 ? 30.714 -10.974 -34.802 1.00 96.56 277 THR A O 1
ATOM 2160 N N . GLY A 1 278 ? 29.176 -10.473 -33.241 1.00 97.38 278 GLY A N 1
ATOM 2161 C CA . GLY A 1 278 ? 28.055 -11.045 -33.973 1.00 97.38 278 GLY A CA 1
ATOM 2162 C C . GLY A 1 278 ? 26.692 -10.596 -33.466 1.00 97.38 278 GLY A C 1
ATOM 2163 O O . GLY A 1 278 ? 26.548 -10.193 -32.315 1.00 97.38 278 GLY A O 1
ATOM 2164 N N . VAL A 1 279 ? 25.691 -10.673 -34.334 1.00 97.94 279 VAL A N 1
ATOM 2165 C CA . VAL A 1 279 ? 24.280 -10.398 -34.020 1.00 97.94 279 VAL A CA 1
ATOM 2166 C C . VAL A 1 279 ? 23.432 -11.367 -34.842 1.00 97.94 279 VAL A C 1
ATOM 2168 O O . VAL A 1 279 ? 23.798 -11.674 -35.979 1.00 97.94 279 VAL A O 1
ATOM 2171 N N . LYS A 1 280 ? 22.324 -11.890 -34.296 1.00 97.19 280 LYS A N 1
ATOM 2172 C CA . LYS A 1 280 ? 21.463 -12.877 -34.993 1.00 97.19 280 LYS A CA 1
ATOM 2173 C C . LYS A 1 280 ? 22.228 -14.091 -35.550 1.00 97.19 280 LYS A C 1
ATOM 2175 O O . LYS A 1 280 ? 21.905 -14.601 -36.622 1.00 97.19 280 LYS A O 1
ATOM 2180 N N . GLY A 1 281 ? 23.278 -14.522 -34.849 1.00 95.19 281 GLY A N 1
ATOM 2181 C CA . GLY A 1 281 ? 24.125 -15.647 -35.257 1.00 95.19 281 GLY A CA 1
ATOM 2182 C C . GLY A 1 281 ? 25.057 -15.377 -36.447 1.00 95.19 281 GLY A C 1
ATOM 2183 O O . GLY A 1 281 ? 25.698 -16.313 -36.924 1.00 95.19 281 GLY A O 1
ATOM 2184 N N . ILE A 1 282 ? 25.155 -14.133 -36.926 1.00 97.19 282 ILE A N 1
ATOM 2185 C CA . ILE A 1 282 ? 26.077 -13.733 -37.995 1.00 97.19 282 ILE A CA 1
ATOM 2186 C C . ILE A 1 282 ? 27.319 -13.098 -37.369 1.00 97.19 282 ILE A C 1
ATOM 2188 O O . ILE A 1 282 ? 27.222 -12.082 -36.682 1.00 97.19 282 ILE A O 1
ATOM 2192 N N . GLU A 1 283 ? 28.486 -13.692 -37.614 1.00 97.25 283 GLU A N 1
ATOM 2193 C CA . GLU A 1 283 ? 29.779 -13.169 -37.163 1.00 97.25 283 GLU A CA 1
ATOM 2194 C C . GLU A 1 283 ? 30.399 -12.245 -38.216 1.00 97.25 283 GLU A C 1
ATOM 2196 O O . GLU A 1 283 ? 30.364 -12.549 -39.408 1.00 97.25 283 GLU A O 1
ATOM 2201 N N . ALA A 1 284 ? 31.006 -11.142 -37.777 1.00 95.94 284 ALA A N 1
ATOM 2202 C CA . ALA A 1 284 ? 31.738 -10.249 -38.672 1.00 95.94 284 ALA A CA 1
ATOM 2203 C C . ALA A 1 284 ? 33.082 -10.868 -39.101 1.00 95.94 284 ALA A C 1
ATOM 2205 O O . ALA A 1 284 ? 33.899 -11.262 -38.259 1.00 95.94 284 ALA A O 1
ATOM 2206 N N . ASN A 1 285 ? 33.354 -10.930 -40.408 1.00 95.44 285 ASN A N 1
ATOM 2207 C CA . ASN A 1 285 ? 34.621 -11.441 -40.922 1.00 95.44 285 ASN A CA 1
ATOM 2208 C C . ASN A 1 285 ? 35.713 -10.360 -40.992 1.00 95.44 285 ASN A C 1
ATOM 2210 O O . ASN A 1 285 ? 35.868 -9.639 -41.982 1.00 95.44 285 ASN A O 1
ATOM 2214 N N . GLY A 1 286 ? 36.584 -10.337 -39.983 1.00 91.31 286 GLY A N 1
ATOM 2215 C CA . GLY A 1 286 ? 37.726 -9.417 -39.944 1.00 91.31 286 GLY A CA 1
ATOM 2216 C C . GLY A 1 286 ? 38.717 -9.563 -41.113 1.00 91.31 286 GLY A C 1
ATOM 2217 O O . GLY A 1 286 ? 39.362 -8.585 -41.480 1.00 91.31 286 GLY A O 1
ATOM 2218 N N . ALA A 1 287 ? 38.827 -10.733 -41.760 1.00 95.25 287 ALA A N 1
ATOM 2219 C CA . ALA A 1 287 ? 39.674 -10.894 -42.955 1.00 95.25 287 ALA A CA 1
ATOM 2220 C C . ALA A 1 287 ? 39.094 -10.188 -44.194 1.00 95.25 287 ALA A C 1
ATOM 2222 O O . ALA A 1 287 ? 39.813 -9.932 -45.161 1.00 95.25 287 ALA A O 1
ATOM 2223 N N . GLN A 1 288 ? 37.799 -9.881 -44.154 1.00 94.75 288 GLN A N 1
ATOM 2224 C CA . GLN A 1 288 ? 37.067 -9.129 -45.165 1.00 94.75 288 GLN A CA 1
ATOM 2225 C C . GLN A 1 288 ? 36.817 -7.676 -44.731 1.00 94.75 288 GLN A C 1
ATOM 2227 O O . GLN A 1 288 ? 36.117 -6.970 -45.442 1.00 94.75 288 GLN A O 1
ATOM 2232 N N . ASN A 1 289 ? 37.421 -7.216 -43.625 1.00 94.75 289 ASN A N 1
ATOM 2233 C CA . ASN A 1 289 ? 37.171 -5.911 -42.992 1.00 94.75 289 ASN A CA 1
ATOM 2234 C C . ASN A 1 289 ? 35.711 -5.677 -42.577 1.00 94.75 289 ASN A C 1
ATOM 2236 O O . ASN A 1 289 ? 35.292 -4.533 -42.442 1.00 94.75 289 ASN A O 1
ATOM 2240 N N . GLU A 1 290 ? 34.947 -6.742 -42.347 1.00 97.19 290 GLU A N 1
ATOM 2241 C CA . GLU A 1 290 ? 33.568 -6.601 -41.899 1.00 97.19 290 GLU A CA 1
ATOM 2242 C C . GLU A 1 290 ? 33.501 -6.200 -40.422 1.00 97.19 290 GLU A C 1
ATOM 2244 O O . GLU A 1 290 ? 34.299 -6.665 -39.599 1.00 97.19 290 GLU A O 1
ATOM 2249 N N . TYR A 1 291 ? 32.529 -5.361 -40.075 1.00 96.06 291 TYR A N 1
ATOM 2250 C CA . TYR A 1 291 ? 32.235 -4.978 -38.698 1.00 96.06 291 TYR A CA 1
ATOM 2251 C C . TYR A 1 291 ? 30.759 -4.608 -38.522 1.00 96.06 291 TYR A C 1
ATOM 2253 O O . TYR A 1 291 ? 30.081 -4.208 -39.466 1.00 96.06 291 TYR A O 1
ATOM 2261 N N . TRP A 1 292 ? 30.265 -4.719 -37.289 1.00 97.38 292 TRP A N 1
ATOM 2262 C CA . TRP A 1 292 ? 28.926 -4.260 -36.926 1.00 97.38 292 TRP A CA 1
ATOM 2263 C C . TRP A 1 292 ? 28.944 -2.758 -36.640 1.00 97.38 292 TRP A C 1
ATOM 2265 O O . TRP A 1 292 ? 29.517 -2.306 -35.645 1.00 97.38 292 TRP A O 1
ATOM 2275 N N . GLN A 1 293 ? 28.328 -1.980 -37.524 1.00 97.44 293 GLN A N 1
ATOM 2276 C CA . GLN A 1 293 ? 28.088 -0.558 -37.339 1.00 97.44 293 GLN A CA 1
ATOM 2277 C C . GLN A 1 293 ? 26.868 -0.341 -36.443 1.00 97.44 293 GLN A C 1
ATOM 2279 O O . GLN A 1 293 ? 25.841 -1.000 -36.590 1.00 97.44 293 GLN A O 1
ATOM 2284 N N . ILE A 1 294 ? 26.982 0.623 -35.531 1.00 97.88 294 ILE A N 1
ATOM 2285 C CA . ILE A 1 294 ? 25.887 1.051 -34.665 1.00 97.88 294 ILE A CA 1
ATOM 2286 C C . ILE A 1 294 ? 25.378 2.397 -35.177 1.00 97.88 294 ILE A C 1
ATOM 2288 O O . ILE A 1 294 ? 26.162 3.342 -35.308 1.00 97.88 294 ILE A O 1
ATOM 2292 N N . LEU A 1 295 ? 24.078 2.492 -35.444 1.00 98.06 295 LEU A N 1
ATOM 2293 C CA . LEU A 1 295 ? 23.410 3.745 -35.784 1.00 98.06 295 LEU A CA 1
ATOM 2294 C C . LEU A 1 295 ? 22.317 4.061 -34.764 1.00 98.06 295 LEU A C 1
ATOM 2296 O O . LEU A 1 295 ? 21.621 3.161 -34.299 1.00 98.06 295 LEU A O 1
ATOM 2300 N N . VAL A 1 296 ? 22.140 5.342 -34.458 1.00 97.69 296 VAL A N 1
ATOM 2301 C CA . VAL A 1 296 ? 21.017 5.864 -33.673 1.00 97.69 296 VAL A CA 1
ATOM 2302 C C . VAL A 1 296 ? 20.217 6.781 -34.585 1.00 97.69 296 VAL A C 1
ATOM 2304 O O . VAL A 1 296 ? 20.758 7.741 -35.131 1.00 97.69 296 VAL A O 1
ATOM 2307 N N . ASP A 1 297 ? 18.949 6.443 -34.809 1.00 96.94 297 ASP A N 1
ATOM 2308 C CA . ASP A 1 297 ? 18.041 7.152 -35.721 1.00 96.94 297 ASP A CA 1
ATOM 2309 C C . ASP A 1 297 ? 18.613 7.335 -37.145 1.00 96.94 297 ASP A C 1
ATOM 2311 O O . ASP A 1 297 ? 18.336 8.315 -37.835 1.00 96.94 297 ASP A O 1
ATOM 2315 N N . GLY A 1 298 ? 19.410 6.359 -37.596 1.00 96.25 298 GLY A N 1
ATOM 2316 C CA . GLY A 1 298 ? 20.037 6.332 -38.922 1.00 96.25 298 GLY A CA 1
ATOM 2317 C C . GLY A 1 298 ? 21.398 7.028 -39.017 1.00 96.25 298 GLY A C 1
ATOM 2318 O O . GLY A 1 298 ? 22.040 6.932 -40.060 1.00 96.25 298 GLY A O 1
ATOM 2319 N N . GLU A 1 299 ? 21.873 7.669 -37.949 1.00 97.44 299 GLU A N 1
ATOM 2320 C CA . GLU A 1 299 ? 23.188 8.315 -37.908 1.00 97.44 299 GLU A CA 1
ATOM 2321 C C . GLU A 1 299 ? 24.210 7.446 -37.153 1.00 97.44 299 GLU A C 1
ATOM 2323 O O . GLU A 1 299 ? 23.866 6.873 -36.116 1.00 97.44 299 GLU A O 1
ATOM 2328 N N . PRO A 1 300 ? 25.472 7.336 -37.616 1.00 96.75 300 PRO A N 1
ATOM 2329 C CA . PRO A 1 300 ? 26.496 6.563 -36.915 1.00 96.75 300 PRO A CA 1
ATOM 2330 C C . PRO A 1 300 ? 26.692 7.033 -35.469 1.00 96.75 300 PRO A C 1
ATOM 2332 O O . PRO A 1 300 ? 26.894 8.223 -35.211 1.00 96.75 300 PRO A O 1
ATOM 2335 N N . ALA A 1 301 ? 26.678 6.091 -34.524 1.00 95.12 301 ALA A N 1
ATOM 2336 C CA . ALA A 1 301 ? 26.897 6.393 -33.116 1.00 95.12 301 ALA A CA 1
ATOM 2337 C C . ALA A 1 301 ? 28.314 6.951 -32.880 1.00 95.12 301 ALA A C 1
ATOM 2339 O O . ALA A 1 301 ? 29.300 6.464 -33.435 1.00 95.12 301 ALA A O 1
ATOM 2340 N N . SER A 1 302 ? 28.423 7.973 -32.029 1.00 90.88 302 SER A N 1
ATOM 2341 C CA . SER A 1 302 ? 29.703 8.600 -31.658 1.00 90.88 302 SER A CA 1
ATOM 2342 C C . SER A 1 302 ? 30.411 7.908 -30.487 1.00 90.88 302 SER A C 1
ATOM 2344 O O . SER A 1 302 ? 31.565 8.224 -30.192 1.00 90.88 302 SER A O 1
ATOM 2346 N N . VAL A 1 303 ? 29.724 6.973 -29.829 1.00 93.06 303 VAL A N 1
ATOM 2347 C CA . VAL A 1 303 ? 30.188 6.189 -28.680 1.00 93.06 303 VAL A CA 1
ATOM 2348 C C . VAL A 1 303 ? 29.877 4.707 -28.899 1.00 93.06 303 VAL A C 1
ATOM 2350 O O . VAL A 1 303 ? 29.034 4.357 -29.726 1.00 93.06 303 VAL A O 1
ATOM 2353 N N . GLY A 1 304 ? 30.568 3.827 -28.171 1.00 92.12 304 GLY A N 1
ATOM 2354 C CA . GLY A 1 304 ? 30.302 2.387 -28.211 1.00 92.12 304 GLY A CA 1
ATOM 2355 C C . GLY A 1 304 ? 28.970 2.017 -27.552 1.00 92.12 304 GLY A C 1
ATOM 2356 O O . GLY A 1 304 ? 28.436 2.779 -26.748 1.00 92.12 304 GLY A O 1
ATOM 2357 N N . ILE A 1 305 ? 28.460 0.817 -27.848 1.00 94.19 305 ILE A N 1
ATOM 2358 C CA . ILE A 1 305 ? 27.131 0.355 -27.407 1.00 94.19 305 ILE A CA 1
ATOM 2359 C C . ILE A 1 305 ? 26.919 0.411 -25.884 1.00 94.19 305 ILE A C 1
ATOM 2361 O O . ILE A 1 305 ? 25.813 0.690 -25.433 1.00 94.19 305 ILE A O 1
ATOM 2365 N N . SER A 1 306 ? 27.975 0.217 -25.086 1.00 91.38 306 SER A N 1
ATOM 2366 C CA . SER A 1 306 ? 27.920 0.285 -23.618 1.00 91.38 306 SER A CA 1
ATOM 2367 C C . SER A 1 306 ? 27.711 1.698 -23.058 1.00 91.38 306 SER A C 1
ATOM 2369 O O . SER A 1 306 ? 27.432 1.848 -21.873 1.00 91.38 306 SER A O 1
ATOM 2371 N N . GLN A 1 307 ? 27.863 2.732 -23.888 1.00 91.25 307 GLN A N 1
ATOM 2372 C CA . GLN A 1 307 ? 27.722 4.143 -23.515 1.00 91.25 307 GLN A CA 1
ATOM 2373 C C . GLN A 1 307 ? 26.557 4.831 -24.233 1.00 91.25 307 GLN A C 1
ATOM 2375 O O . GLN A 1 307 ? 26.366 6.034 -24.071 1.00 91.25 307 GLN A O 1
ATOM 2380 N N . ILE A 1 308 ? 25.807 4.095 -25.057 1.00 92.44 308 ILE A N 1
ATOM 2381 C CA . ILE A 1 308 ? 24.633 4.638 -25.730 1.00 92.44 308 ILE A CA 1
ATOM 2382 C C . ILE A 1 308 ? 23.505 4.788 -24.708 1.00 92.44 308 ILE A C 1
ATOM 2384 O O . ILE A 1 308 ? 23.125 3.834 -24.032 1.00 92.44 308 ILE A O 1
ATOM 2388 N N . GLU A 1 309 ? 22.949 5.992 -24.655 1.00 89.44 309 GLU A N 1
ATOM 2389 C CA . GLU A 1 309 ? 21.706 6.306 -23.960 1.00 89.44 309 GLU A CA 1
ATOM 2390 C C . GLU A 1 309 ? 20.630 6.544 -25.021 1.00 89.44 309 GLU A C 1
ATOM 2392 O O . GLU A 1 309 ? 20.830 7.333 -25.948 1.00 89.44 309 GLU A O 1
ATOM 2397 N N . LEU A 1 310 ? 19.509 5.833 -24.911 1.00 88.19 310 LEU A N 1
ATOM 2398 C CA . LEU A 1 310 ? 18.363 5.982 -25.803 1.00 88.19 310 LEU A CA 1
ATOM 2399 C C . LEU A 1 310 ? 17.185 6.517 -25.006 1.00 88.19 310 LEU A C 1
ATOM 2401 O O . LEU A 1 310 ? 17.023 6.200 -23.833 1.00 88.19 310 LEU A O 1
ATOM 24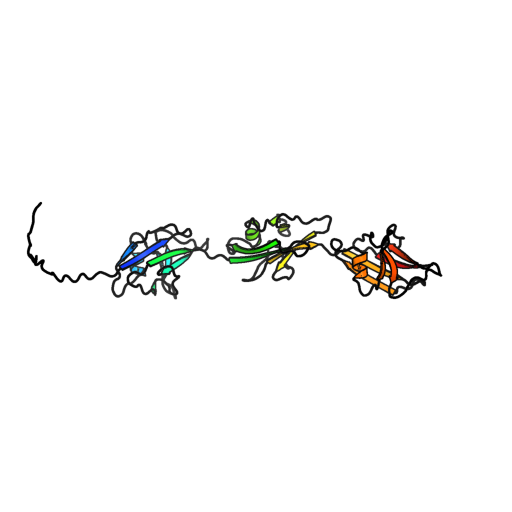05 N N . THR A 1 311 ? 16.373 7.323 -25.675 1.00 77.69 311 THR A N 1
ATOM 2406 C CA . THR A 1 311 ? 15.096 7.813 -25.162 1.00 77.69 311 THR A CA 1
ATOM 2407 C C . THR A 1 311 ? 13.942 7.200 -25.944 1.00 77.69 311 THR A C 1
ATOM 2409 O O . THR A 1 311 ? 14.123 6.691 -27.057 1.00 77.69 311 THR A O 1
ATOM 2412 N N . TYR A 1 312 ? 12.744 7.279 -25.368 1.00 80.62 312 TYR A N 1
ATOM 2413 C CA . TYR A 1 312 ? 11.531 6.711 -25.943 1.00 80.62 312 TYR A CA 1
ATOM 2414 C C . TYR A 1 312 ? 11.360 7.011 -27.439 1.00 80.62 312 TYR A C 1
ATOM 2416 O O . TYR A 1 312 ? 11.254 8.165 -27.867 1.00 80.62 312 TYR A O 1
ATOM 2424 N N . GLY A 1 313 ? 11.258 5.940 -28.227 1.00 81.00 313 GLY A N 1
ATOM 2425 C CA . GLY A 1 313 ? 10.977 5.995 -29.662 1.00 81.00 313 GLY A CA 1
ATOM 2426 C C . GLY A 1 313 ? 12.205 6.128 -30.564 1.00 81.00 313 GLY A C 1
ATOM 2427 O O . GLY A 1 313 ? 12.043 6.034 -31.781 1.00 81.00 313 GLY A O 1
ATOM 2428 N N . GLN A 1 314 ? 13.407 6.292 -30.005 1.00 94.50 314 GLN A N 1
ATOM 2429 C CA . GLN A 1 314 ? 14.639 6.219 -30.791 1.00 94.50 314 GLN A CA 1
ATOM 2430 C C . GLN A 1 314 ? 14.897 4.795 -31.287 1.00 94.50 314 GLN A C 1
ATOM 2432 O O . GLN A 1 314 ? 14.514 3.811 -30.644 1.00 94.50 314 GLN A O 1
ATOM 2437 N N . VAL A 1 315 ? 15.557 4.686 -32.439 1.00 97.38 315 VAL A N 1
ATOM 2438 C CA . VAL A 1 315 ? 15.872 3.409 -33.083 1.00 97.38 315 VAL A CA 1
ATOM 2439 C C . VAL A 1 315 ? 17.377 3.189 -33.105 1.00 97.38 315 VAL A C 1
ATOM 2441 O O . VAL A 1 315 ? 18.122 3.911 -33.766 1.00 97.38 315 VAL A O 1
ATOM 2444 N N . LEU A 1 316 ? 17.812 2.130 -32.433 1.00 97.94 316 LEU A N 1
ATOM 2445 C CA . LEU A 1 316 ? 19.148 1.577 -32.555 1.00 97.94 316 LEU A CA 1
ATOM 2446 C C . LEU A 1 316 ? 19.189 0.606 -33.740 1.00 97.94 316 LEU A C 1
ATOM 2448 O O . LEU A 1 316 ? 18.433 -0.364 -33.784 1.00 97.94 316 LEU A O 1
ATOM 2452 N N . THR A 1 317 ? 20.089 0.837 -34.690 1.00 98.50 317 THR A N 1
ATOM 2453 C CA . THR A 1 317 ? 20.359 -0.101 -35.786 1.00 98.50 317 THR A CA 1
ATOM 2454 C C . THR A 1 317 ? 21.738 -0.725 -35.614 1.00 98.50 317 THR A C 1
ATOM 2456 O O . THR A 1 317 ? 22.722 -0.006 -35.457 1.00 98.50 317 THR A O 1
ATOM 2459 N N . LEU A 1 318 ? 21.806 -2.054 -35.669 1.00 98.38 318 LEU A N 1
ATOM 2460 C CA . LEU A 1 318 ? 23.040 -2.826 -35.796 1.00 98.38 318 LEU A CA 1
ATOM 2461 C C . LEU A 1 318 ? 23.123 -3.338 -37.238 1.00 98.38 318 LEU A C 1
ATOM 2463 O O . LEU A 1 318 ? 22.319 -4.176 -37.644 1.00 98.38 318 LEU A O 1
ATOM 2467 N N . GLU A 1 319 ? 24.058 -2.817 -38.023 1.00 98.25 319 GLU A N 1
ATOM 2468 C CA . GLU A 1 319 ? 24.198 -3.131 -39.451 1.00 98.25 319 GLU A CA 1
ATOM 2469 C C . GLU A 1 319 ? 25.580 -3.720 -39.727 1.00 98.25 319 GLU A C 1
ATOM 2471 O O . GLU A 1 319 ? 26.595 -3.140 -39.340 1.00 98.25 319 GLU A O 1
ATOM 2476 N N . LEU A 1 320 ? 25.630 -4.884 -40.374 1.00 98.31 320 LEU A N 1
ATOM 2477 C CA . LEU A 1 320 ? 26.891 -5.465 -40.817 1.00 98.31 320 LEU A CA 1
ATOM 2478 C C . LEU A 1 320 ? 27.382 -4.720 -42.065 1.00 98.31 320 LEU A C 1
ATOM 2480 O O . LEU A 1 320 ? 26.672 -4.639 -43.062 1.00 98.31 320 LEU A O 1
ATOM 2484 N N . VAL A 1 321 ? 28.602 -4.192 -42.019 1.00 97.12 321 VAL A N 1
ATOM 2485 C CA . VAL A 1 321 ? 29.210 -3.423 -43.118 1.00 97.12 321 VAL A CA 1
ATOM 2486 C C . VAL A 1 321 ? 30.640 -3.892 -43.394 1.00 97.12 321 VAL A C 1
ATOM 2488 O O . VAL A 1 321 ? 31.221 -4.596 -42.569 1.00 97.12 321 VAL A O 1
ATOM 2491 N N . GLN A 1 322 ? 31.199 -3.504 -44.547 1.00 94.06 322 GLN A N 1
ATOM 2492 C CA . GLN A 1 322 ? 32.547 -3.838 -45.037 1.00 94.06 322 GLN A CA 1
ATOM 2493 C C . GLN A 1 322 ? 33.297 -2.592 -45.525 1.00 94.06 322 GLN A C 1
ATOM 2495 O O . GLN A 1 322 ? 32.656 -1.739 -46.183 1.00 94.06 322 GLN A O 1
#

Foldseek 3Di:
DDDDDDDDDDPPPPDPPPPPPPVQFKEWEWEAEAVRHTLGPIDIDGDDPPDQQQVVQCPDPQFNWDADQDPQGTATQDTSRDGADVVQQKGWFKDKPPHTDPGDPRPDDDDGHIYIYIYIHHDWAWAFEWEAEAVRDTQDTDIQTHDVVVDAQVRSLVPDVCQVWDFDQDPQGTATQDTNPDGADVVQQKGWFWDKQNHGDPGDRRPDDDDRPIYIYTYIHHDWFKAWEWEAEAVRDTPDTDIFTGRVVPDAQVRSLVPDPQFQFDFDQDPQGTATQDTNPDGADVVVVKGWFWDKQNHTDPGDRRPDDDGHYIYIYTYIHD

Radius of gyration: 39.46 Å; chains: 1; bounding box: 73×40×138 Å